Protein AF-A0A933HU06-F1 (afdb_monomer)

Nearest PDB structures (foldseek):
  4dz4-assembly1_D  TM=9.357E-01  e=3.197E-15  Burkholderia thailandensis E264
  7lba-assembly2_G  TM=9.248E-01  e=3.405E-15  Escherichia coli
  1gq6-assembly1_C-2  TM=8.750E-01  e=8.792E-12  Streptomyces clavuligerus
  3nio-assembly1_D  TM=8.720E-01  e=3.216E-12  Pseudomonas aeruginosa PAO1
  1gq6-assembly1_A-2  TM=8.792E-01  e=1.990E-11  Streptomyces clavuligerus

Solvent-accessible surface area (backbone atoms only — not comparable to full-atom values): 12534 Å² total; per-residue (Å²): 139,85,57,87,64,40,82,52,38,47,60,53,50,59,61,57,43,63,69,52,78,76,51,91,50,102,82,56,64,80,86,80,62,94,80,78,90,85,77,78,86,77,58,56,88,94,38,66,67,48,39,42,50,42,43,20,51,53,47,37,58,45,47,73,75,75,47,85,86,86,87,76,51,53,61,66,47,59,59,49,29,48,48,48,30,50,19,64,76,68,73,46,55,27,20,41,43,35,34,19,34,55,81,28,26,32,59,83,88,56,105,60,88,40,50,48,25,36,55,46,55,39,36,75,73,56,34,32,40,34,92,26,16,37,32,35,29,32,52,92,86,68,89,56,59,58,80,74,59,38,47,74,44,34,23,67,60,38,64,75,66,27,33,53,52,45,34,53,53,49,46,68,50,36,56,91,54,54,73,48,80,46,75,46,65,27,20,28,13,26,93,80,28,62,91,43,64,68,55,35,76,78,37,50,54,72,69,41,53,52,44,19,53,50,50,55,68,72,58,132

pLDDT: mean 90.2, std 11.52, range [45.06, 98.5]

Secondary structure (DSSP, 8-state):
-PPP-GGGHHHHHHHHHHHHTT---TT--TTTS-----------TT-HHHHHHHHHHHHHHHHHTTPPP----SSTTTHHHHHHHHHHHHTS-BEEEEE-SS-S-PPP-SSS--TTTTHHHHHHTTSB-GGG-EEES--TT---S-TTSSEEE-HHHHHHH-HHHHHHHHHHHHTTS-EEEEE-GGGS-TTT-TTSSS--SS---HHHHHHHHHHHHT--

Mean predicted aligned error: 4.87 Å

Foldseek 3Di:
DWDDDQQCWVVVCVVVCVVVVPDPDPPDCPPVDDDDDPDDQDADPPDPVRVLVSLLVVLLVCVVVVDHDDDDTDALCNCQSNLVSVLVSVVAAAAEEAQALAPLCADDPDPDRDSSRSLVVCVVVRNHQQQLYEYEAHDVPDDRDPNRSHHYHHLVNCVVVAQLVVLVVNCVSNPPGHYDYDHQVLLAACVAVVPHGDRDHSHHDVVRVVVNVVSVVVPD

Radius of gyration: 17.08 Å; Cα contacts (8 Å, |Δi|>4): 341; chains: 1; bounding box: 45×42×41 Å

Sequence (220 aa):
MARSGQRFMPRAIREASIWYGWARAPFVASGELKMVDYGDVLFHPGNLWDYLEQTEKAVTGILESGVSVFACGGDRSIPLPVVRAYGKRLGGKLSLIHFDAHSDAYAELYPYPTGGTWVNELTDEGWVDGGRSVTLGVRPTREFGKADVFHQLGSEMILDHGPVWAAERTLEIVGDNRVYITFDPDFLDASQAPAVHTPEPLGPDMRFVIKYFNALMARD

Structure (mmCIF, N/CA/C/O backbone):
data_AF-A0A933HU06-F1
#
_entry.id   AF-A0A933HU06-F1
#
loop_
_atom_site.group_PDB
_atom_site.id
_atom_site.type_symbol
_atom_site.label_atom_id
_atom_site.label_alt_id
_atom_site.label_comp_id
_atom_site.label_asym_id
_atom_site.label_entity_id
_atom_site.label_seq_id
_atom_site.pdbx_PDB_ins_code
_atom_site.Cartn_x
_atom_site.Cartn_y
_atom_site.Cartn_z
_atom_site.occupancy
_atom_site.B_iso_or_equiv
_atom_site.auth_seq_id
_atom_site.auth_comp_id
_atom_site.auth_asym_id
_atom_site.auth_atom_id
_atom_site.pdbx_PDB_model_num
ATOM 1 N N . MET A 1 1 ? 16.683 7.217 -11.749 1.00 45.06 1 MET A N 1
ATOM 2 C CA . MET A 1 1 ? 16.086 8.508 -12.158 1.00 45.06 1 MET A CA 1
ATOM 3 C C . MET A 1 1 ? 14.610 8.463 -11.798 1.00 45.06 1 MET A C 1
ATOM 5 O O . MET A 1 1 ? 13.955 7.501 -12.173 1.00 45.06 1 MET A O 1
ATOM 9 N N . ALA A 1 2 ? 14.142 9.430 -11.014 1.00 65.62 2 ALA A N 1
ATOM 10 C CA . ALA A 1 2 ? 12.778 9.535 -10.494 1.00 65.62 2 ALA A CA 1
ATOM 11 C C . ALA A 1 2 ? 11.995 10.592 -11.299 1.00 65.62 2 ALA A C 1
ATOM 13 O O . ALA A 1 2 ? 12.561 11.628 -11.651 1.00 65.62 2 ALA A O 1
ATOM 14 N N . ARG A 1 3 ? 10.723 10.325 -11.619 1.00 84.12 3 ARG A N 1
ATOM 15 C CA . ARG A 1 3 ? 9.802 11.238 -12.326 1.00 84.12 3 ARG A CA 1
ATOM 16 C C . ARG A 1 3 ? 8.850 11.879 -11.318 1.00 84.12 3 ARG A C 1
ATOM 18 O O . ARG A 1 3 ? 8.168 11.169 -10.591 1.00 84.12 3 ARG A O 1
ATOM 25 N N . SER A 1 4 ? 8.782 13.206 -11.276 1.00 87.81 4 SER A N 1
ATOM 26 C CA . SER A 1 4 ? 7.824 13.924 -10.427 1.00 87.81 4 SER A CA 1
ATOM 27 C C . SER A 1 4 ? 6.454 14.056 -11.105 1.00 87.81 4 SER A C 1
ATOM 29 O O . SER A 1 4 ? 6.347 14.008 -12.328 1.00 87.81 4 SER A O 1
ATOM 31 N N . GLY A 1 5 ? 5.398 14.250 -10.310 1.00 91.75 5 GLY A N 1
ATOM 32 C CA . GLY A 1 5 ? 4.046 14.551 -10.811 1.00 91.75 5 GLY A CA 1
ATOM 33 C C . GLY A 1 5 ? 2.910 13.980 -9.962 1.00 91.75 5 GLY A C 1
ATOM 34 O O . GLY A 1 5 ? 1.782 14.459 -10.026 1.00 91.75 5 GLY A O 1
ATOM 35 N N . GLN A 1 6 ? 3.219 13.027 -9.088 1.00 92.12 6 GLN A N 1
ATOM 36 C CA . GLN A 1 6 ? 2.256 12.271 -8.288 1.00 92.12 6 GLN A CA 1
ATOM 37 C C . GLN A 1 6 ? 1.401 13.144 -7.354 1.00 92.12 6 GLN A C 1
ATOM 39 O O . GLN A 1 6 ? 0.272 12.796 -7.024 1.00 92.12 6 GLN A O 1
ATOM 44 N N . ARG A 1 7 ? 1.883 14.340 -6.989 1.00 92.31 7 ARG A N 1
ATOM 45 C CA . ARG A 1 7 ? 1.108 15.337 -6.225 1.00 92.31 7 ARG A CA 1
ATOM 46 C C . ARG A 1 7 ? -0.213 15.748 -6.891 1.00 92.31 7 ARG A C 1
ATOM 48 O O . ARG A 1 7 ? -1.095 16.261 -6.215 1.00 92.31 7 ARG A O 1
ATOM 55 N N . PHE A 1 8 ? -0.347 15.561 -8.205 1.00 94.00 8 PHE A N 1
ATOM 56 C CA . PHE A 1 8 ? -1.571 15.872 -8.948 1.00 94.00 8 PHE A CA 1
ATOM 57 C C . PHE A 1 8 ? -2.559 14.694 -9.005 1.00 94.00 8 PHE A C 1
ATOM 59 O O . PHE A 1 8 ? -3.708 14.884 -9.406 1.00 94.00 8 PHE A O 1
ATOM 66 N N . MET A 1 9 ? -2.147 13.496 -8.573 1.00 93.62 9 MET A N 1
ATOM 67 C CA . MET A 1 9 ? -2.946 12.269 -8.640 1.00 93.62 9 MET A CA 1
ATOM 68 C C . MET A 1 9 ? -4.276 12.346 -7.868 1.00 93.62 9 MET A C 1
ATOM 70 O O . MET A 1 9 ? -5.280 11.963 -8.467 1.00 93.62 9 MET A O 1
ATOM 74 N N . PRO A 1 10 ? -4.367 12.888 -6.629 1.00 94.75 10 PRO A N 1
ATOM 75 C CA . PRO A 1 10 ? -5.656 13.000 -5.933 1.00 94.75 10 PRO A CA 1
ATOM 76 C C . PRO A 1 10 ? -6.720 13.739 -6.752 1.00 94.75 10 PRO A C 1
ATOM 78 O O . PRO A 1 10 ? -7.871 13.312 -6.830 1.00 94.75 10 PRO A O 1
ATOM 81 N N . ARG A 1 11 ? -6.332 14.832 -7.423 1.00 95.12 11 ARG A N 1
ATOM 82 C CA . ARG A 1 11 ? -7.238 15.601 -8.285 1.00 95.12 11 ARG A CA 1
ATOM 83 C C . ARG A 1 11 ? -7.658 14.803 -9.517 1.00 95.12 11 ARG A C 1
ATOM 85 O O . ARG A 1 11 ? -8.843 14.771 -9.826 1.00 95.12 11 ARG A O 1
ATOM 92 N N . ALA A 1 12 ? -6.707 14.152 -10.185 1.00 93.94 12 ALA A N 1
ATOM 93 C CA . ALA A 1 12 ? -6.983 13.353 -11.377 1.00 93.94 12 ALA A CA 1
ATOM 94 C C . ALA A 1 12 ? -7.918 12.167 -11.077 1.00 93.94 12 ALA A C 1
ATOM 96 O O . ALA A 1 12 ? -8.828 11.893 -11.855 1.00 93.94 12 ALA A O 1
ATOM 97 N N . ILE A 1 13 ? -7.747 11.502 -9.926 1.00 92.44 13 ILE A N 1
ATOM 98 C CA . ILE A 1 13 ? -8.644 10.423 -9.486 1.00 92.44 13 ILE A CA 1
ATOM 99 C C . ILE A 1 13 ? -10.057 10.954 -9.256 1.00 92.44 13 ILE A C 1
ATOM 101 O O . ILE A 1 13 ? -11.007 10.341 -9.734 1.00 92.44 13 ILE A O 1
ATOM 105 N N . ARG A 1 14 ? -10.212 12.093 -8.566 1.00 92.50 14 ARG A N 1
ATOM 106 C CA . ARG A 1 14 ? -11.533 12.710 -8.351 1.00 92.50 14 ARG A CA 1
ATOM 107 C C . ARG A 1 14 ? -12.218 13.094 -9.660 1.00 92.50 14 ARG A C 1
ATOM 109 O O . ARG A 1 14 ? -13.419 12.910 -9.792 1.00 92.50 14 ARG A O 1
ATOM 116 N N . GLU A 1 15 ? -11.470 13.613 -10.628 1.00 92.88 15 GLU A N 1
ATOM 117 C CA . GLU A 1 15 ? -12.015 13.952 -11.946 1.00 92.88 15 GLU A CA 1
ATOM 118 C C . GLU A 1 15 ? -12.458 12.697 -12.713 1.00 92.88 15 GLU A C 1
ATOM 120 O O . GLU A 1 15 ? -13.571 12.642 -13.239 1.00 92.88 15 GLU A O 1
ATOM 125 N N . ALA A 1 16 ? -11.625 11.653 -12.725 1.00 89.00 16 ALA A N 1
ATOM 126 C CA . ALA A 1 16 ? -11.936 10.397 -13.398 1.00 89.00 16 ALA A CA 1
ATOM 127 C C . ALA A 1 16 ? -13.085 9.624 -12.723 1.00 89.00 16 ALA A C 1
ATOM 129 O O . ALA A 1 16 ? -13.872 8.969 -13.411 1.00 89.00 16 ALA A O 1
ATOM 130 N N . SER A 1 17 ? -13.217 9.699 -11.394 1.00 86.69 17 SER A N 1
ATOM 131 C CA . SER A 1 17 ? -14.219 8.938 -10.634 1.00 86.69 17 SER A CA 1
ATOM 132 C C . SER A 1 17 ? -15.661 9.357 -10.932 1.00 86.69 17 SER A C 1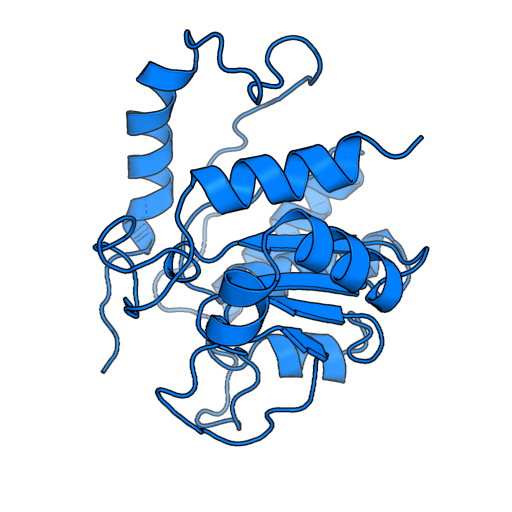
ATOM 134 O O . SER A 1 17 ? -16.567 8.539 -10.767 1.00 86.69 17 SER A O 1
ATOM 136 N N . ILE A 1 18 ? -15.882 10.569 -11.460 1.00 84.38 18 ILE A N 1
ATOM 137 C CA . ILE A 1 18 ? -17.203 11.048 -11.905 1.00 84.38 18 ILE A CA 1
ATOM 138 C C . ILE A 1 18 ? -17.827 10.071 -12.912 1.00 84.38 18 ILE A C 1
ATOM 140 O O . ILE A 1 18 ? -19.017 9.767 -12.823 1.00 84.38 18 ILE A O 1
ATOM 144 N N . TRP A 1 19 ? -17.019 9.523 -13.826 1.00 77.31 19 TRP A N 1
ATOM 145 C CA . TRP A 1 19 ? -17.475 8.544 -14.818 1.00 77.31 19 TRP A CA 1
ATOM 146 C C . TRP A 1 19 ? -17.850 7.195 -14.198 1.00 77.31 19 TRP A C 1
ATOM 148 O O . TRP A 1 19 ? -18.768 6.527 -14.674 1.00 77.31 19 TRP A O 1
ATOM 158 N N . TYR A 1 20 ? -17.168 6.798 -13.124 1.00 74.88 20 TYR A N 1
ATOM 159 C CA . TYR A 1 20 ? -17.372 5.507 -12.468 1.00 74.88 20 TYR A CA 1
ATOM 160 C C . TYR A 1 20 ? -18.477 5.524 -11.409 1.00 74.88 20 TYR A C 1
ATOM 162 O O . TYR A 1 20 ? -19.018 4.467 -11.100 1.00 74.88 20 TYR A O 1
ATOM 170 N N . GLY A 1 21 ? -18.887 6.695 -10.912 1.00 65.62 21 GLY A N 1
ATOM 171 C CA . GLY A 1 21 ? -19.993 6.818 -9.952 1.00 65.62 21 GLY A CA 1
ATOM 172 C C . GLY A 1 21 ? -21.348 6.310 -10.471 1.00 65.62 21 GLY A C 1
ATOM 173 O O . GLY A 1 21 ? -22.247 6.045 -9.679 1.00 65.62 21 GLY A O 1
ATOM 174 N N . TRP A 1 22 ? -21.491 6.149 -11.792 1.00 61.88 22 TRP A N 1
ATOM 175 C CA . TRP A 1 22 ? -22.689 5.618 -12.461 1.00 61.88 22 TRP A CA 1
ATOM 176 C C . TRP A 1 22 ? -22.489 4.199 -13.011 1.00 61.88 22 TRP A C 1
ATOM 178 O O . TRP A 1 22 ? -23.430 3.588 -13.526 1.00 61.88 22 TRP A O 1
ATOM 188 N N . ALA A 1 23 ? -21.268 3.667 -12.936 1.00 64.25 23 ALA A N 1
ATOM 189 C CA . ALA A 1 23 ? -20.940 2.371 -13.499 1.00 64.25 23 ALA A CA 1
ATOM 190 C C . ALA A 1 23 ? -21.454 1.248 -12.590 1.00 64.25 23 ALA A C 1
ATOM 192 O O . ALA A 1 23 ? -21.084 1.145 -11.424 1.00 64.25 23 ALA A O 1
ATOM 193 N N . ARG A 1 24 ? -22.264 0.343 -13.145 1.00 59.66 24 ARG A N 1
ATOM 194 C CA . ARG A 1 24 ? -22.548 -0.962 -12.533 1.00 59.66 24 ARG A CA 1
ATOM 195 C C . ARG A 1 24 ? -21.498 -1.957 -13.002 1.00 59.66 24 ARG A C 1
ATOM 197 O O . ARG A 1 24 ? -21.740 -2.730 -13.925 1.00 59.66 24 ARG A O 1
ATOM 204 N N . ALA A 1 25 ? -20.314 -1.887 -12.411 1.00 63.59 25 ALA A N 1
ATOM 205 C CA . ALA A 1 25 ? -19.296 -2.906 -12.614 1.00 63.59 25 ALA A CA 1
ATOM 206 C C . ALA A 1 25 ? -19.351 -3.925 -11.460 1.00 63.59 25 ALA A C 1
ATOM 208 O O . ALA A 1 25 ? -19.743 -3.554 -10.353 1.00 63.59 25 ALA A O 1
ATOM 209 N N . PRO A 1 26 ? -18.949 -5.191 -11.675 1.00 59.34 26 PRO A N 1
ATOM 210 C CA . PRO A 1 26 ? -19.036 -6.254 -10.663 1.00 59.34 26 PRO A CA 1
ATOM 211 C C . PRO A 1 26 ? -18.152 -6.033 -9.420 1.00 59.34 26 PRO A C 1
ATOM 213 O O . PRO A 1 26 ? -18.138 -6.869 -8.530 1.00 59.34 26 PRO A O 1
ATOM 216 N N . PHE A 1 27 ? -17.412 -4.926 -9.367 1.00 65.38 27 PHE A N 1
ATOM 217 C CA . PHE A 1 27 ? -16.487 -4.535 -8.302 1.00 65.38 27 PHE A CA 1
ATOM 218 C C . PHE A 1 27 ? -16.844 -3.172 -7.676 1.00 65.38 27 PHE A C 1
ATOM 220 O O . PHE A 1 27 ? -16.041 -2.585 -6.956 1.00 65.38 27 PHE A O 1
ATOM 227 N N . VAL A 1 28 ? -18.022 -2.619 -7.981 1.00 63.66 28 VAL A N 1
ATOM 228 C CA . VAL A 1 28 ? -18.468 -1.329 -7.440 1.00 63.66 28 VAL A CA 1
ATOM 229 C C . VAL A 1 28 ? -19.275 -1.574 -6.167 1.00 63.66 28 VAL A C 1
ATOM 231 O O . VAL A 1 28 ? -20.414 -2.020 -6.233 1.00 63.66 28 VAL A O 1
ATOM 234 N N . ALA A 1 29 ? -18.710 -1.216 -5.010 1.00 62.44 29 ALA A N 1
ATOM 235 C CA . ALA A 1 29 ? -19.352 -1.316 -3.691 1.00 62.44 29 ALA A CA 1
ATOM 236 C C . ALA A 1 29 ? -20.482 -0.279 -3.459 1.00 62.44 29 ALA A C 1
ATOM 238 O O . ALA A 1 29 ? -20.837 0.036 -2.317 1.00 62.44 29 ALA A O 1
ATOM 239 N N . SER A 1 30 ? -21.024 0.327 -4.526 1.00 58.62 30 SER A N 1
ATOM 240 C CA . SER A 1 30 ? -22.011 1.402 -4.393 1.00 58.62 30 SER A CA 1
ATOM 241 C C . SER A 1 30 ? -23.291 0.860 -3.762 1.00 58.62 30 SER A C 1
ATOM 243 O O . SER A 1 30 ? -23.951 -0.003 -4.339 1.00 58.62 30 SER A O 1
ATOM 245 N N . GLY A 1 31 ? -23.658 1.405 -2.603 1.00 64.44 31 GLY A N 1
ATOM 246 C CA . GLY A 1 31 ? -24.856 1.017 -1.856 1.00 64.44 31 GLY A CA 1
ATOM 247 C C . GLY A 1 31 ? -24.591 0.112 -0.651 1.00 64.44 31 GLY A C 1
ATOM 248 O O . GLY A 1 31 ? -25.467 0.011 0.203 1.00 64.44 31 GLY A O 1
ATOM 249 N N . GLU A 1 32 ? -23.395 -0.472 -0.532 1.00 75.44 32 GLU A N 1
ATOM 250 C CA . GLU A 1 32 ? -23.012 -1.317 0.613 1.00 75.44 32 GLU A CA 1
ATOM 251 C C . GLU A 1 32 ? -22.217 -0.540 1.673 1.00 75.44 32 GLU A C 1
ATOM 253 O O . GLU A 1 32 ? -22.298 -0.837 2.865 1.00 75.44 32 GLU A O 1
AT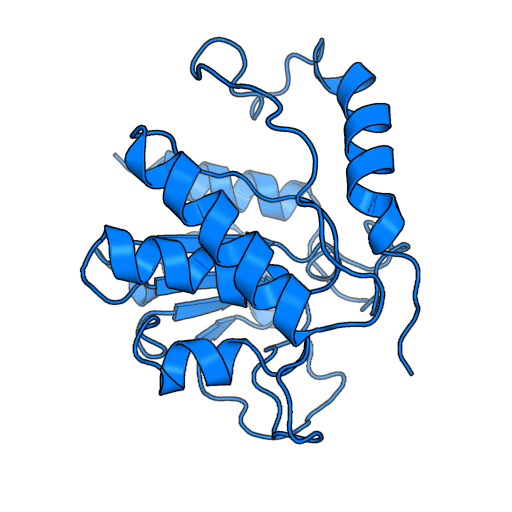OM 258 N N . LEU A 1 33 ? -21.490 0.503 1.256 1.00 82.88 33 LEU A N 1
ATOM 259 C CA . LEU A 1 33 ? -20.637 1.315 2.123 1.00 82.88 33 LEU A CA 1
ATOM 260 C C . LEU A 1 33 ? -21.144 2.757 2.239 1.00 82.88 33 LEU A C 1
ATOM 262 O O . LEU A 1 33 ? -21.552 3.381 1.258 1.00 82.88 33 LEU A O 1
ATOM 266 N N . LYS A 1 34 ? -21.056 3.320 3.449 1.00 87.38 34 LYS A N 1
ATOM 267 C CA . LYS A 1 34 ? -21.193 4.766 3.676 1.00 87.38 34 LYS A CA 1
ATOM 268 C C . LYS A 1 34 ? -19.819 5.404 3.521 1.00 87.38 34 LYS A C 1
ATOM 270 O O . LYS A 1 34 ? -18.937 5.159 4.337 1.00 87.38 34 LYS A O 1
ATOM 275 N N . MET A 1 35 ? -19.650 6.206 2.476 1.00 88.00 35 MET A N 1
ATOM 276 C CA . MET A 1 35 ? -18.374 6.826 2.120 1.00 88.00 35 MET A CA 1
ATOM 277 C C . MET A 1 35 ? -18.493 8.350 2.142 1.00 88.00 35 MET A C 1
ATOM 279 O O . MET A 1 35 ? -19.551 8.903 1.838 1.00 88.00 35 MET A O 1
ATOM 283 N N . VAL A 1 36 ? -17.396 9.024 2.479 1.00 91.25 36 VAL A N 1
ATOM 284 C CA . VAL A 1 36 ? -17.253 10.480 2.397 1.00 91.25 36 VAL A CA 1
ATOM 285 C C . VAL A 1 36 ? -15.888 10.799 1.795 1.00 91.25 36 VAL A C 1
ATOM 287 O O . VAL A 1 36 ? -14.893 10.177 2.164 1.00 91.25 36 VAL A O 1
ATOM 290 N N . ASP A 1 37 ? -15.832 11.752 0.864 1.00 93.50 37 ASP A N 1
ATOM 291 C CA . ASP A 1 37 ? -14.560 12.354 0.456 1.00 93.50 37 ASP A CA 1
ATOM 292 C C . ASP A 1 37 ? -14.142 13.341 1.548 1.00 93.50 37 ASP A C 1
ATOM 294 O O . ASP A 1 37 ? -14.779 14.379 1.736 1.00 93.50 37 ASP A O 1
ATOM 298 N N . TYR A 1 38 ? -13.108 12.980 2.308 1.00 94.56 38 TYR A N 1
ATOM 299 C CA . TYR A 1 38 ? -12.621 13.771 3.440 1.00 94.56 38 TYR A CA 1
ATOM 300 C C . TYR A 1 38 ? -11.624 14.871 3.024 1.00 94.56 38 TYR A C 1
ATOM 302 O O . TYR A 1 38 ? -11.044 15.543 3.875 1.00 94.56 38 TYR A O 1
ATOM 310 N N . GLY A 1 39 ? -11.434 15.087 1.718 1.00 95.75 39 GLY A N 1
ATOM 311 C CA . GLY A 1 39 ? -10.525 16.097 1.187 1.00 95.75 39 GLY A CA 1
ATOM 312 C C . GLY A 1 39 ? -9.059 15.658 1.189 1.00 95.75 39 GLY A C 1
ATOM 313 O O . GLY A 1 39 ? -8.746 14.469 1.188 1.00 95.75 39 GLY A O 1
ATOM 314 N N . ASP A 1 40 ? -8.158 16.638 1.130 1.00 96.56 40 ASP A N 1
ATOM 315 C CA . ASP A 1 40 ? -6.710 16.422 1.088 1.00 96.56 40 ASP A CA 1
ATOM 316 C C . ASP A 1 40 ? -6.069 16.801 2.431 1.00 96.56 40 ASP A C 1
ATOM 318 O O . ASP A 1 40 ? -6.473 17.773 3.074 1.00 96.56 40 ASP A O 1
ATOM 322 N N . VAL A 1 41 ? -5.027 16.069 2.836 1.00 95.62 41 VAL A N 1
ATOM 323 C CA . VAL A 1 41 ? -4.193 16.452 3.984 1.00 95.62 41 VAL A CA 1
ATOM 324 C C . VAL A 1 41 ? -3.336 17.655 3.595 1.00 95.62 41 VAL A C 1
ATOM 326 O O . VAL A 1 41 ? -2.624 17.626 2.591 1.00 95.62 41 VAL A O 1
ATOM 329 N N . LEU A 1 42 ? -3.384 18.710 4.408 1.00 94.56 42 LEU A N 1
ATOM 330 C CA . LEU A 1 42 ? -2.565 19.904 4.222 1.00 94.56 42 LEU A CA 1
ATOM 331 C C . LEU A 1 42 ? -1.262 19.784 5.013 1.00 94.56 42 LEU A C 1
ATOM 333 O O . LEU A 1 42 ? -1.278 19.508 6.208 1.00 94.56 42 LEU A O 1
ATOM 337 N N . PHE A 1 43 ? -0.148 20.035 4.336 1.00 95.06 43 PHE A N 1
ATOM 338 C CA . PHE A 1 43 ? 1.203 20.050 4.892 1.00 95.06 43 PHE A CA 1
ATOM 339 C C . PHE A 1 43 ? 2.066 21.036 4.095 1.00 95.06 43 PHE A C 1
ATOM 341 O O . PHE A 1 43 ? 1.703 21.461 2.993 1.00 95.06 43 PHE A O 1
ATOM 348 N N . HIS A 1 44 ? 3.216 21.414 4.639 1.00 95.44 44 HIS A N 1
ATOM 349 C CA . HIS A 1 44 ? 4.153 22.333 4.018 1.00 95.44 44 HIS A CA 1
ATOM 350 C C . HIS A 1 44 ? 4.863 21.668 2.824 1.00 95.44 44 HIS A C 1
ATOM 352 O O . HIS A 1 44 ? 5.604 20.695 3.003 1.00 95.44 44 HIS A O 1
ATOM 358 N N . PRO A 1 45 ? 4.697 22.182 1.589 1.00 89.94 45 PRO A N 1
ATOM 359 C CA . PRO A 1 45 ? 5.315 21.579 0.415 1.00 89.94 45 PRO A CA 1
ATOM 360 C C . PRO A 1 45 ? 6.842 21.524 0.532 1.00 89.94 45 PRO A C 1
ATOM 362 O O . PRO A 1 45 ? 7.492 22.536 0.775 1.00 89.94 45 PRO A O 1
ATOM 365 N N . GLY A 1 46 ? 7.423 20.344 0.314 1.00 90.00 46 GLY A N 1
ATOM 366 C CA . GLY A 1 46 ? 8.872 20.134 0.406 1.00 90.00 46 GLY A CA 1
ATOM 367 C C . GLY A 1 46 ? 9.391 19.855 1.820 1.00 90.00 46 GLY A C 1
ATOM 368 O O . GLY A 1 46 ? 10.586 19.619 1.972 1.00 90.00 46 GLY A O 1
ATOM 369 N N . ASN A 1 47 ? 8.522 19.828 2.836 1.00 94.56 47 ASN A N 1
ATOM 370 C CA . ASN A 1 47 ? 8.878 19.388 4.180 1.00 94.56 47 ASN A CA 1
ATOM 371 C C . ASN A 1 47 ? 8.325 17.980 4.444 1.00 94.56 47 ASN A C 1
ATOM 373 O O . ASN A 1 47 ? 7.144 17.806 4.737 1.00 94.56 47 ASN A O 1
ATOM 377 N N . LEU A 1 48 ? 9.201 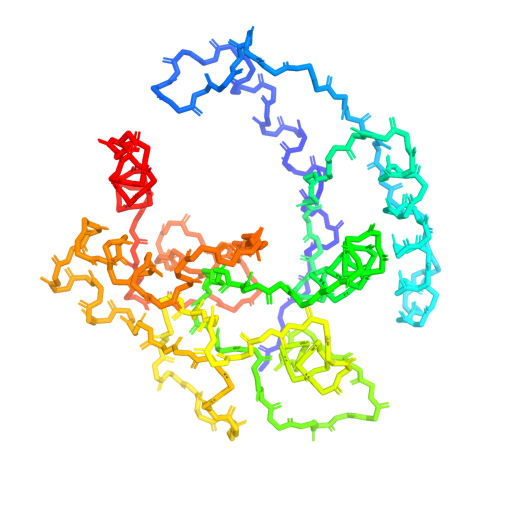16.978 4.342 1.00 93.56 48 LEU A N 1
ATOM 378 C CA . LEU A 1 48 ? 8.860 15.574 4.583 1.00 93.56 48 LEU A CA 1
ATOM 379 C C . LEU A 1 48 ? 8.349 15.333 6.009 1.00 93.56 48 LEU A C 1
ATOM 381 O O . LEU A 1 48 ? 7.390 14.594 6.200 1.00 93.56 48 LEU A O 1
ATOM 385 N N . TRP A 1 49 ? 8.978 15.942 7.012 1.00 96.12 49 TRP A N 1
ATOM 386 C CA . TRP A 1 49 ? 8.640 15.692 8.413 1.00 96.12 49 TRP A CA 1
ATOM 387 C C . TRP A 1 49 ? 7.259 16.234 8.766 1.00 96.12 49 TRP A C 1
ATOM 389 O O . TRP A 1 49 ? 6.474 15.529 9.392 1.00 96.12 49 TRP A O 1
ATOM 399 N N . ASP A 1 50 ? 6.941 17.439 8.287 1.00 97.50 50 ASP A N 1
ATOM 400 C CA . ASP A 1 50 ? 5.598 18.003 8.435 1.00 97.50 50 ASP A CA 1
ATOM 401 C C . ASP A 1 50 ? 4.563 17.157 7.681 1.00 97.50 50 ASP A C 1
ATOM 403 O O . ASP A 1 50 ? 3.508 16.854 8.223 1.00 97.50 50 ASP A O 1
ATOM 407 N N . TYR A 1 51 ? 4.880 16.670 6.476 1.00 95.75 51 TYR A N 1
ATOM 408 C CA . TYR A 1 51 ? 4.013 15.723 5.769 1.00 95.75 51 TYR A CA 1
ATOM 409 C C . TYR A 1 51 ? 3.701 14.465 6.599 1.00 95.75 51 TYR A C 1
ATOM 411 O O . TYR A 1 51 ? 2.529 14.097 6.726 1.00 95.75 51 TYR A O 1
ATOM 419 N N . LEU A 1 52 ? 4.724 13.818 7.169 1.00 96.88 52 LEU A N 1
ATOM 420 C CA . LEU A 1 52 ? 4.548 12.612 7.981 1.00 96.88 52 LEU A CA 1
ATOM 421 C C . LEU A 1 52 ? 3.686 12.906 9.217 1.00 96.88 52 LEU A C 1
ATOM 423 O O . LEU A 1 52 ? 2.741 12.168 9.488 1.00 96.88 52 LEU A O 1
ATOM 427 N N . GLU A 1 53 ? 3.966 14.006 9.920 1.00 97.94 53 GLU A N 1
ATOM 428 C CA . GLU A 1 53 ? 3.228 14.413 11.119 1.00 97.94 53 GLU A CA 1
ATOM 429 C C . GLU A 1 53 ? 1.763 14.756 10.813 1.00 97.94 53 GLU A C 1
ATOM 431 O O . GLU A 1 53 ? 0.856 14.203 11.443 1.00 97.94 53 GLU A O 1
ATOM 436 N N . GLN A 1 54 ? 1.505 15.636 9.837 1.00 98.12 54 GLN A N 1
ATOM 437 C CA . GLN A 1 54 ? 0.139 16.059 9.513 1.00 98.12 54 GLN A CA 1
ATOM 438 C C . GLN A 1 54 ? -0.698 14.894 8.983 1.00 98.12 54 GLN A C 1
ATOM 440 O O . GLN A 1 54 ? -1.874 14.776 9.334 1.00 98.12 54 GLN A O 1
ATOM 445 N N . THR A 1 55 ? -0.104 14.010 8.175 1.00 97.44 55 THR A N 1
ATOM 446 C CA . THR A 1 55 ? -0.809 12.840 7.635 1.00 97.44 55 THR A CA 1
ATOM 447 C C . THR A 1 55 ? -1.170 11.864 8.742 1.00 97.44 55 THR A C 1
ATOM 449 O O . THR A 1 55 ? -2.329 11.464 8.844 1.00 97.44 55 THR A O 1
ATOM 452 N N . GLU A 1 56 ? -0.226 11.522 9.619 1.00 98.12 56 GLU A N 1
ATOM 453 C CA . GLU A 1 56 ? -0.495 10.606 10.726 1.00 98.12 56 GLU A CA 1
ATOM 454 C C . GLU A 1 56 ? -1.554 11.177 11.682 1.00 98.12 56 GLU A C 1
ATOM 456 O O . GLU A 1 56 ? -2.477 10.468 12.090 1.00 98.12 56 GLU A O 1
ATOM 461 N N . LYS A 1 57 ? -1.480 12.479 11.987 1.00 98.12 57 LYS A N 1
ATOM 462 C CA . LYS A 1 57 ? -2.464 13.178 12.823 1.00 98.12 57 LYS A CA 1
ATOM 463 C C . LYS A 1 57 ? -3.858 13.185 12.194 1.00 98.12 57 LYS A C 1
ATOM 465 O O . LYS A 1 57 ? -4.837 12.907 12.887 1.00 98.12 57 LYS A O 1
ATOM 470 N N . ALA A 1 58 ? -3.957 13.484 10.899 1.00 97.69 58 ALA A N 1
ATOM 471 C CA . ALA A 1 58 ? -5.227 13.489 10.178 1.00 97.69 58 ALA A CA 1
ATOM 472 C C . ALA A 1 58 ? -5.864 12.092 10.159 1.00 97.69 58 ALA A C 1
ATOM 474 O O . ALA A 1 58 ? -7.038 11.948 10.502 1.00 97.69 58 ALA A O 1
ATOM 475 N N . VAL A 1 59 ? -5.081 11.058 9.833 1.00 97.88 59 VAL A N 1
ATOM 476 C CA . VAL A 1 59 ? -5.541 9.661 9.834 1.00 97.88 59 VAL A CA 1
ATOM 477 C C . VAL A 1 59 ? -5.970 9.242 11.237 1.00 97.88 59 VAL A C 1
ATOM 479 O O . VAL A 1 59 ? -7.055 8.690 11.391 1.00 97.88 59 VAL A O 1
ATOM 482 N N . THR A 1 60 ? -5.186 9.564 12.270 1.00 98.00 60 THR A N 1
ATOM 483 C CA . THR A 1 60 ? -5.529 9.258 13.668 1.00 98.00 60 THR A CA 1
ATOM 484 C C . THR A 1 60 ? -6.888 9.843 14.051 1.00 98.00 60 THR A C 1
ATOM 486 O O . THR A 1 60 ? -7.742 9.108 14.543 1.00 98.00 60 THR A O 1
ATOM 489 N N . GLY A 1 61 ? -7.138 11.121 13.744 1.00 97.19 61 GLY A N 1
ATOM 490 C CA . GLY A 1 61 ? -8.428 11.757 14.029 1.00 97.19 61 GLY A CA 1
ATOM 491 C C . GLY A 1 61 ? -9.609 11.093 13.306 1.00 97.19 61 GLY A C 1
ATOM 492 O O . GLY A 1 61 ? -10.686 10.945 13.884 1.00 97.19 61 GLY A O 1
ATOM 493 N N . ILE A 1 62 ? -9.414 10.623 12.067 1.00 97.06 62 ILE A N 1
ATOM 494 C CA . ILE A 1 62 ? -10.448 9.862 11.346 1.00 97.06 62 ILE A CA 1
ATOM 495 C C . ILE A 1 62 ? -10.689 8.507 12.028 1.00 97.06 62 ILE A C 1
ATOM 497 O O . ILE A 1 62 ? -11.839 8.140 12.276 1.00 97.06 62 ILE A O 1
ATOM 501 N N . LEU A 1 63 ? -9.630 7.783 12.395 1.00 97.00 63 LEU A N 1
ATOM 502 C CA . LEU A 1 63 ? -9.736 6.474 13.049 1.00 97.00 63 LEU A CA 1
ATOM 503 C C . LEU A 1 63 ? -10.383 6.544 14.444 1.00 97.00 63 LEU A C 1
ATOM 505 O O . LEU A 1 63 ? -11.060 5.600 14.867 1.00 97.00 63 LEU A O 1
ATOM 509 N N . GLU A 1 64 ? -10.202 7.647 15.170 1.00 96.12 64 GLU A N 1
ATOM 510 C CA . GLU A 1 64 ? -10.863 7.905 16.458 1.00 96.12 64 GLU A CA 1
ATOM 511 C C . GLU A 1 64 ? -12.383 8.054 16.315 1.00 96.12 64 GLU A C 1
ATOM 513 O O . GLU A 1 64 ? -13.124 7.660 17.216 1.00 96.12 64 GLU A O 1
ATOM 518 N N . SER A 1 65 ? -12.865 8.518 15.158 1.00 95.19 65 SER A N 1
ATOM 519 C CA . SER A 1 65 ? -14.301 8.578 14.846 1.00 95.19 65 SER A CA 1
ATOM 520 C C . SER A 1 65 ? -14.926 7.212 14.513 1.00 95.19 65 SER A C 1
ATOM 522 O O . SER A 1 65 ? -16.135 7.117 14.306 1.00 95.19 65 SER A O 1
ATOM 524 N N . GLY A 1 66 ? -14.122 6.140 14.473 1.00 93.62 66 GLY A N 1
ATOM 525 C CA . GLY A 1 66 ? -14.576 4.784 14.150 1.00 93.62 66 GLY A CA 1
ATOM 526 C C . GLY A 1 66 ? -14.727 4.510 12.651 1.00 93.62 66 GLY A C 1
ATOM 527 O O . GLY A 1 66 ? -15.325 3.504 12.274 1.00 93.62 66 GLY A O 1
ATOM 528 N N . VAL A 1 67 ? -14.191 5.386 11.798 1.00 94.25 67 VAL A N 1
ATOM 529 C CA . VAL A 1 67 ? -14.236 5.270 10.334 1.00 94.25 67 VAL A CA 1
ATOM 530 C C . VAL A 1 67 ? -12.897 4.748 9.812 1.00 94.25 67 VAL A C 1
ATOM 532 O O . VAL A 1 67 ? -11.843 5.082 10.345 1.00 94.25 67 VAL A O 1
ATOM 535 N N . SER A 1 68 ? -12.931 3.914 8.770 1.00 93.56 68 SER A N 1
ATOM 536 C CA . SER A 1 68 ? -11.722 3.446 8.077 1.00 93.56 68 SER A CA 1
ATOM 537 C C . SER A 1 68 ? -11.270 4.434 7.001 1.00 93.56 68 SER A C 1
ATOM 539 O O . SER A 1 68 ? -12.091 5.117 6.393 1.00 93.56 68 SER A O 1
ATOM 541 N N . VAL A 1 69 ? -9.964 4.488 6.746 1.00 95.62 69 VAL A N 1
ATOM 542 C CA . VAL A 1 69 ? -9.347 5.407 5.788 1.00 95.62 69 VAL A CA 1
ATOM 543 C C . VAL A 1 69 ? -8.976 4.670 4.508 1.00 95.62 69 VAL A C 1
ATOM 545 O O . VAL A 1 69 ? -8.287 3.654 4.537 1.00 95.62 69 VAL A O 1
ATOM 548 N N . PHE A 1 70 ? -9.387 5.237 3.377 1.00 94.38 70 PHE A N 1
ATOM 549 C CA . PHE A 1 70 ? -8.873 4.900 2.055 1.00 94.38 70 PHE A CA 1
ATOM 550 C C . PHE A 1 70 ? -8.063 6.095 1.545 1.00 94.38 70 PHE A C 1
ATOM 552 O O . PHE A 1 70 ? -8.629 7.146 1.243 1.00 94.38 70 PHE A O 1
ATOM 559 N N . ALA A 1 71 ? -6.736 5.960 1.515 1.00 95.31 71 ALA A N 1
ATOM 560 C CA . ALA A 1 71 ? -5.828 7.024 1.095 1.00 95.31 71 ALA A CA 1
ATOM 561 C C . ALA A 1 71 ? -5.491 6.895 -0.398 1.00 95.31 71 ALA A C 1
ATOM 563 O O . ALA A 1 71 ? -5.248 5.798 -0.893 1.00 95.31 71 ALA A O 1
ATOM 564 N N . CYS A 1 72 ? -5.460 8.018 -1.117 1.00 92.81 72 CYS A N 1
ATOM 565 C CA . CYS A 1 72 ? -5.157 8.071 -2.548 1.00 92.81 72 CYS A CA 1
ATOM 566 C C . CYS A 1 72 ? -4.149 9.172 -2.862 1.00 92.81 72 CYS A C 1
ATOM 568 O O . CYS A 1 72 ? -4.324 10.311 -2.431 1.00 92.81 72 CYS A O 1
ATOM 570 N N . GLY A 1 73 ? -3.178 8.868 -3.724 1.00 83.81 73 GLY A N 1
ATOM 571 C CA . GLY A 1 73 ? -2.332 9.865 -4.377 1.00 83.81 73 GLY A CA 1
ATOM 572 C C . GLY A 1 73 ? -0.856 9.729 -4.046 1.00 83.81 73 GLY A C 1
ATOM 573 O O . GLY A 1 73 ? -0.409 8.643 -3.716 1.00 83.81 73 GLY A O 1
ATOM 574 N N . GLY A 1 74 ? -0.132 10.851 -4.133 1.00 88.94 74 GLY A N 1
ATOM 575 C CA . GLY A 1 74 ? 1.259 10.980 -3.692 1.00 88.94 74 GLY A CA 1
ATOM 576 C C . GLY A 1 74 ? 2.225 9.948 -4.273 1.00 88.94 74 GLY A C 1
ATOM 577 O O . GLY A 1 74 ? 1.928 9.243 -5.231 1.00 88.94 74 GLY A O 1
ATOM 578 N N . ASP A 1 75 ? 3.434 9.922 -3.728 1.00 89.06 75 ASP A N 1
ATOM 579 C CA . ASP A 1 75 ? 4.366 8.829 -3.991 1.00 89.06 75 ASP A CA 1
ATOM 580 C C . ASP A 1 75 ? 4.168 7.691 -2.970 1.00 89.06 75 ASP A C 1
ATOM 582 O O . ASP A 1 75 ? 3.287 7.740 -2.107 1.00 89.06 75 ASP A O 1
ATOM 586 N N . ARG A 1 76 ? 5.030 6.675 -3.053 1.00 91.06 76 ARG A N 1
ATOM 587 C CA . ARG A 1 76 ? 5.043 5.482 -2.195 1.00 91.06 76 ARG A CA 1
ATOM 588 C C . ARG A 1 76 ? 5.311 5.756 -0.709 1.00 91.06 76 ARG A C 1
ATOM 590 O O . ARG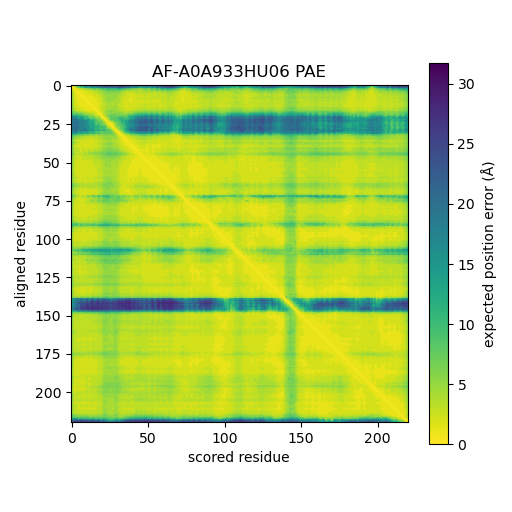 A 1 76 ? 5.350 4.823 0.074 1.00 91.06 76 ARG A O 1
ATOM 597 N N . SER A 1 77 ? 5.475 7.008 -0.274 1.00 90.75 77 SER A N 1
ATOM 598 C CA . SER A 1 77 ? 5.638 7.328 1.153 1.00 90.75 77 SER A CA 1
ATOM 599 C C . SER A 1 77 ? 4.325 7.359 1.950 1.00 90.75 77 SER A C 1
ATOM 601 O O . SER A 1 77 ? 4.376 7.334 3.178 1.00 90.75 77 SER A O 1
ATOM 603 N N . ILE A 1 78 ? 3.154 7.357 1.295 1.00 94.88 78 ILE A N 1
ATOM 604 C CA . ILE A 1 78 ? 1.832 7.395 1.962 1.00 94.88 78 ILE A CA 1
ATOM 605 C C . ILE A 1 78 ? 1.600 6.292 2.994 1.00 94.88 78 ILE A C 1
ATOM 607 O O . ILE A 1 78 ? 1.077 6.609 4.069 1.00 94.88 78 ILE A O 1
ATOM 611 N N . PRO A 1 79 ? 1.944 5.019 2.732 1.00 96.44 79 PRO A N 1
ATOM 612 C CA . PRO A 1 79 ? 1.706 3.960 3.700 1.00 96.44 79 PRO A CA 1
ATOM 613 C C . PRO A 1 79 ? 2.389 4.213 5.047 1.00 96.44 79 PRO A C 1
ATOM 615 O O . PRO A 1 79 ? 1.835 3.824 6.069 1.00 96.44 79 PRO A O 1
ATOM 618 N N . LEU A 1 80 ? 3.531 4.909 5.085 1.00 97.19 80 LEU A N 1
ATOM 619 C CA . LEU A 1 80 ? 4.300 5.122 6.313 1.00 97.19 80 LEU A CA 1
ATOM 620 C C . LEU A 1 80 ? 3.480 5.803 7.434 1.00 97.19 80 LEU A C 1
ATOM 622 O O . LEU A 1 80 ? 3.235 5.165 8.460 1.00 97.19 80 LEU A O 1
ATOM 626 N N . PRO A 1 81 ? 2.989 7.050 7.288 1.00 97.31 81 PRO A N 1
ATOM 627 C CA . PRO A 1 81 ? 2.184 7.689 8.331 1.00 97.31 81 PRO A CA 1
ATOM 628 C C . PRO A 1 81 ? 0.808 7.030 8.523 1.00 97.31 81 PRO A C 1
ATOM 630 O O . PRO A 1 81 ? 0.275 7.032 9.633 1.00 97.31 81 PRO A O 1
ATOM 633 N N . VAL A 1 82 ? 0.221 6.442 7.474 1.00 97.69 82 VAL A N 1
ATOM 634 C CA . VAL A 1 82 ? -1.100 5.795 7.564 1.00 97.69 82 VAL A CA 1
ATOM 635 C C . VAL A 1 82 ? -1.025 4.526 8.416 1.00 97.69 82 VAL A C 1
ATOM 637 O O . VAL A 1 82 ? -1.814 4.355 9.347 1.00 97.69 82 VAL A O 1
ATOM 640 N N . VAL A 1 83 ? -0.056 3.650 8.146 1.00 97.75 83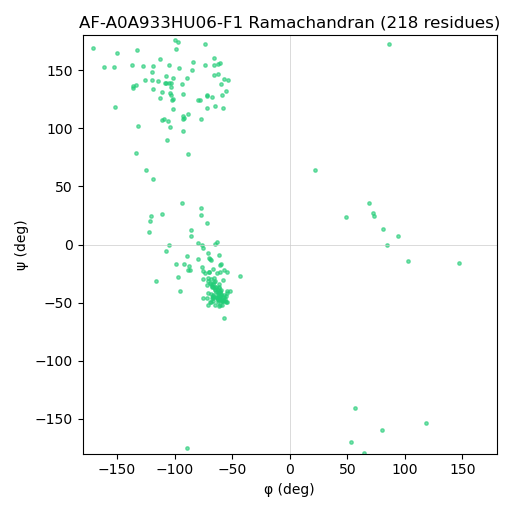 VAL A N 1
ATOM 641 C CA . VAL A 1 83 ? 0.125 2.391 8.878 1.00 97.75 83 VAL A CA 1
ATOM 642 C C . VAL A 1 83 ? 0.554 2.652 10.319 1.00 97.75 83 VAL A C 1
ATOM 644 O O . VAL A 1 83 ? 0.048 1.975 11.212 1.00 97.75 83 VAL A O 1
ATOM 647 N N . ARG A 1 84 ? 1.383 3.673 10.587 1.00 97.56 84 ARG A N 1
ATOM 648 C CA . ARG A 1 84 ? 1.681 4.117 11.963 1.00 97.56 84 ARG A CA 1
ATOM 649 C C . ARG A 1 84 ? 0.407 4.447 12.743 1.00 97.56 84 ARG A C 1
ATOM 651 O O . ARG A 1 84 ? 0.220 3.943 13.851 1.00 97.56 84 ARG A O 1
ATOM 658 N N . ALA A 1 85 ? -0.493 5.244 12.162 1.00 97.88 85 ALA A N 1
ATOM 659 C CA . ALA A 1 85 ? -1.759 5.604 12.802 1.00 97.88 85 ALA A CA 1
ATOM 660 C C . ALA A 1 85 ? -2.639 4.369 13.073 1.00 97.88 85 ALA A C 1
ATOM 662 O O . ALA A 1 85 ? -3.169 4.213 14.177 1.00 97.88 85 ALA A O 1
ATOM 663 N N . TYR A 1 86 ? -2.746 3.451 12.107 1.00 97.69 86 TYR A N 1
ATOM 664 C CA . TYR A 1 86 ? -3.465 2.189 12.297 1.00 97.69 86 TYR A CA 1
ATOM 665 C C . TYR A 1 86 ? -2.833 1.314 13.384 1.00 97.69 86 TYR A C 1
ATOM 667 O O . TYR A 1 86 ? -3.549 0.850 14.270 1.00 97.69 86 TYR A O 1
ATOM 675 N N . GLY A 1 87 ? -1.513 1.121 13.363 1.00 96.00 87 GLY A N 1
ATOM 676 C CA . GLY A 1 87 ? -0.780 0.339 14.360 1.00 96.00 87 GLY A CA 1
ATOM 677 C C . GLY A 1 87 ? -0.997 0.869 15.779 1.00 96.00 87 GLY A C 1
ATOM 678 O O . GLY A 1 87 ? -1.344 0.102 16.681 1.00 96.00 87 GLY A O 1
ATOM 679 N N . LYS A 1 88 ? -0.922 2.196 15.960 1.00 95.88 88 LYS A N 1
ATOM 680 C CA . LYS A 1 88 ? -1.235 2.875 17.230 1.00 95.88 88 LYS A CA 1
ATOM 681 C C . LYS A 1 88 ? -2.685 2.656 17.661 1.00 95.88 88 LYS A C 1
ATOM 683 O O . LYS A 1 88 ? -2.934 2.287 18.806 1.00 95.88 88 LYS A O 1
ATOM 688 N N . ARG A 1 89 ? -3.646 2.837 16.749 1.00 95.50 89 ARG A N 1
ATOM 689 C CA . ARG A 1 89 ? -5.085 2.680 17.028 1.00 95.50 89 ARG A CA 1
ATOM 690 C C . ARG A 1 89 ? -5.468 1.252 17.411 1.00 95.50 89 ARG A C 1
ATOM 692 O O . ARG A 1 89 ? -6.399 1.048 18.197 1.00 95.50 89 ARG A O 1
ATOM 699 N N . LEU A 1 90 ? -4.815 0.282 16.784 1.00 92.88 90 LEU A N 1
ATOM 700 C CA . LEU A 1 90 ? -5.116 -1.141 16.882 1.00 92.88 90 LEU A CA 1
ATOM 701 C C . LEU A 1 90 ? -4.319 -1.842 17.987 1.00 92.88 90 LEU A C 1
ATOM 703 O O . LEU A 1 90 ? -4.729 -2.929 18.402 1.00 92.88 90 LEU A O 1
ATOM 707 N N . GLY A 1 91 ? -3.239 -1.218 18.469 1.00 91.69 91 GLY A N 1
ATOM 708 C CA . GLY A 1 91 ? -2.399 -1.716 19.556 1.00 91.69 91 GLY A CA 1
ATOM 709 C C . GLY A 1 91 ? -1.536 -2.916 19.166 1.00 91.69 91 GLY A C 1
ATOM 710 O O . GLY A 1 91 ? -1.232 -3.741 20.024 1.00 91.69 91 GLY A O 1
ATOM 711 N N . GLY A 1 92 ? -1.181 -3.061 17.887 1.00 90.75 92 GLY A N 1
ATOM 712 C CA . GLY A 1 92 ? -0.438 -4.226 17.415 1.00 90.75 92 GLY A CA 1
ATOM 713 C C . GLY A 1 92 ? 0.064 -4.109 15.981 1.00 90.75 92 GLY A C 1
ATOM 714 O O . GLY A 1 92 ? -0.323 -3.202 15.244 1.00 90.75 92 GLY A O 1
ATOM 715 N N . LYS A 1 93 ? 0.928 -5.061 15.614 1.00 95.00 93 LYS A N 1
ATOM 716 C CA . LYS A 1 93 ? 1.499 -5.184 14.272 1.00 95.00 93 LYS A CA 1
ATOM 717 C C . LYS A 1 93 ? 0.430 -5.514 13.237 1.00 95.00 93 LYS A C 1
ATOM 719 O O . LYS A 1 93 ? -0.504 -6.266 13.520 1.00 95.00 93 LYS A O 1
ATOM 724 N N . LEU A 1 94 ? 0.615 -4.982 12.037 1.00 97.75 94 LEU A N 1
ATOM 725 C CA . LEU A 1 94 ? -0.150 -5.331 10.848 1.00 97.75 94 LEU A CA 1
ATOM 726 C C . LEU A 1 94 ? 0.687 -6.202 9.914 1.00 97.75 94 LEU A C 1
ATOM 728 O O . LEU A 1 94 ? 1.913 -6.125 9.893 1.00 97.75 94 LEU A O 1
ATOM 732 N N . SER A 1 95 ? 0.003 -6.990 9.102 1.00 98.06 95 SER A N 1
ATOM 733 C CA . SER A 1 95 ? 0.548 -7.555 7.875 1.00 98.06 95 SER A CA 1
ATOM 734 C C . SER A 1 95 ? 0.291 -6.600 6.716 1.00 98.06 95 SER A C 1
ATOM 736 O O . SER A 1 95 ? -0.776 -5.986 6.646 1.00 98.06 95 SER A O 1
ATOM 738 N N . LEU A 1 96 ? 1.237 -6.492 5.788 1.00 97.75 96 LEU A N 1
ATOM 739 C CA . LEU A 1 96 ? 1.040 -5.763 4.539 1.00 97.75 96 LEU A CA 1
ATOM 740 C C . LEU A 1 96 ? 0.805 -6.720 3.373 1.00 97.75 96 LEU A C 1
ATOM 742 O O . LEU A 1 96 ? 1.532 -7.699 3.204 1.00 97.75 96 LEU A O 1
ATOM 746 N N . ILE A 1 97 ? -0.187 -6.389 2.549 1.00 98.31 97 ILE A N 1
ATOM 747 C CA . ILE A 1 97 ? -0.289 -6.877 1.173 1.00 98.31 97 ILE A CA 1
ATOM 748 C C . ILE A 1 97 ? 0.079 -5.699 0.276 1.00 98.31 97 ILE A C 1
ATOM 750 O O . ILE A 1 97 ? -0.675 -4.730 0.163 1.00 98.31 97 ILE A O 1
ATOM 754 N N . HIS A 1 98 ? 1.268 -5.772 -0.307 1.00 97.69 98 HIS A N 1
ATOM 755 C CA . HIS A 1 98 ? 1.895 -4.705 -1.070 1.00 97.69 98 HIS A CA 1
ATOM 756 C C . HIS A 1 98 ? 1.916 -5.077 -2.555 1.00 97.69 98 HIS A C 1
ATOM 758 O O . HIS A 1 98 ? 2.644 -5.977 -2.958 1.00 97.69 98 HIS A O 1
ATOM 764 N N . PHE A 1 99 ? 1.095 -4.427 -3.376 1.00 98.12 99 PHE A N 1
ATOM 765 C CA . PHE A 1 99 ? 1.153 -4.585 -4.832 1.00 98.12 99 PHE A CA 1
ATOM 766 C C . PHE A 1 99 ? 2.061 -3.505 -5.405 1.00 98.12 99 PHE A C 1
ATOM 768 O O . PHE A 1 99 ? 1.677 -2.339 -5.371 1.00 98.12 99 PHE A O 1
ATOM 775 N N . ASP A 1 100 ? 3.231 -3.883 -5.915 1.00 96.06 100 ASP A N 1
ATOM 776 C CA . ASP A 1 100 ? 4.222 -2.946 -6.462 1.00 96.06 100 ASP A CA 1
ATOM 777 C C . ASP A 1 100 ? 5.214 -3.699 -7.362 1.00 96.06 100 ASP A C 1
ATOM 779 O O . ASP A 1 100 ? 5.456 -4.900 -7.192 1.00 96.06 100 ASP A O 1
ATOM 783 N N . ALA A 1 101 ? 5.801 -3.009 -8.339 1.00 94.69 101 ALA A N 1
ATOM 784 C CA . ALA A 1 101 ? 6.927 -3.550 -9.100 1.00 94.69 101 ALA A CA 1
ATOM 785 C C . ALA A 1 101 ? 8.219 -3.686 -8.269 1.00 94.69 101 ALA A C 1
ATOM 787 O O . ALA A 1 101 ? 9.171 -4.338 -8.709 1.00 94.69 101 ALA A O 1
ATOM 788 N N . HIS A 1 102 ? 8.265 -3.074 -7.089 1.00 92.50 102 HIS A N 1
ATOM 789 C CA . HIS A 1 102 ? 9.431 -2.872 -6.245 1.00 92.50 102 HIS A CA 1
ATOM 790 C C . HIS A 1 102 ? 9.176 -3.374 -4.821 1.00 92.50 102 HIS A C 1
ATOM 792 O O . HIS A 1 102 ? 8.053 -3.391 -4.331 1.00 92.50 102 HIS A O 1
ATOM 798 N N . SER A 1 103 ? 10.238 -3.759 -4.110 1.00 91.31 103 SER A N 1
ATOM 799 C CA . SER A 1 103 ? 10.109 -4.168 -2.706 1.00 91.31 103 SER A CA 1
ATOM 800 C C . SER A 1 103 ? 9.874 -2.998 -1.749 1.00 91.31 103 SER A C 1
ATOM 802 O O . SER A 1 103 ? 9.370 -3.225 -0.653 1.00 91.31 103 SER A O 1
ATOM 804 N N . ASP A 1 104 ? 10.299 -1.788 -2.133 1.00 91.38 104 ASP A N 1
ATOM 805 C CA . ASP A 1 104 ? 10.410 -0.588 -1.286 1.00 91.38 104 ASP A CA 1
ATOM 806 C C . ASP A 1 104 ? 11.130 -0.797 0.048 1.00 91.38 104 ASP A C 1
ATOM 808 O O . ASP A 1 104 ? 10.955 -0.041 1.003 1.00 91.38 104 ASP A O 1
ATOM 812 N N . ALA A 1 105 ? 11.974 -1.821 0.097 1.00 90.38 105 ALA A N 1
ATOM 813 C CA . ALA A 1 105 ? 12.790 -2.180 1.244 1.00 90.38 105 ALA A CA 1
ATOM 814 C C . ALA A 1 105 ? 14.278 -1.917 0.970 1.00 90.38 105 ALA A C 1
ATOM 816 O O . ALA A 1 105 ? 15.153 -2.565 1.548 1.00 90.38 105 ALA A O 1
ATOM 817 N N . TYR A 1 106 ? 14.589 -0.974 0.078 1.00 87.31 106 TYR A N 1
ATOM 818 C CA . TYR A 1 106 ? 15.967 -0.700 -0.311 1.00 87.31 106 TYR A CA 1
ATOM 819 C C . TYR A 1 106 ? 16.805 -0.223 0.874 1.00 87.31 106 TYR A C 1
ATOM 821 O O . TYR A 1 106 ? 16.296 0.341 1.843 1.00 87.31 106 TYR A O 1
ATOM 829 N N . ALA A 1 107 ? 18.120 -0.423 0.781 1.00 83.88 107 ALA A N 1
ATOM 830 C CA . ALA A 1 107 ? 19.038 0.141 1.761 1.00 83.88 107 ALA A CA 1
ATOM 831 C C . ALA A 1 107 ? 18.887 1.671 1.838 1.00 83.88 107 ALA A C 1
ATOM 833 O O . ALA A 1 107 ? 18.700 2.338 0.818 1.00 83.88 107 ALA A O 1
ATOM 834 N N . GLU A 1 108 ? 19.004 2.226 3.044 1.00 80.44 108 GLU A N 1
ATOM 835 C CA . GLU A 1 108 ? 18.935 3.670 3.256 1.00 80.44 108 GLU A CA 1
ATOM 836 C C . GLU A 1 108 ? 20.017 4.391 2.440 1.00 80.44 108 GLU A C 1
ATOM 838 O O . GLU A 1 108 ? 21.217 4.194 2.635 1.00 80.44 108 GLU A O 1
ATOM 843 N N . LEU A 1 109 ? 19.580 5.246 1.514 1.00 79.00 109 LEU A N 1
ATOM 844 C CA . LEU A 1 109 ? 20.461 6.119 0.729 1.00 79.00 109 LEU A CA 1
ATOM 845 C C . LEU A 1 109 ? 20.523 7.545 1.292 1.00 79.00 109 LEU A C 1
ATOM 847 O O . LEU A 1 109 ? 21.418 8.314 0.940 1.00 79.00 109 LEU A O 1
ATOM 851 N N . TYR A 1 110 ? 19.567 7.905 2.148 1.00 84.88 110 TYR A N 1
ATOM 852 C CA . TYR A 1 110 ? 19.380 9.243 2.697 1.00 84.88 110 TYR A CA 1
ATOM 853 C C . TYR A 1 110 ? 19.069 9.156 4.195 1.00 84.88 110 TYR A C 1
ATOM 855 O O . TYR A 1 110 ? 18.512 8.154 4.631 1.00 84.88 110 TYR A O 1
ATOM 863 N N . PRO A 1 111 ? 19.361 10.205 4.989 1.00 87.25 111 PRO A N 1
ATOM 864 C CA . PRO A 1 111 ? 19.092 10.223 6.431 1.00 87.25 111 PRO A CA 1
ATOM 865 C C . PRO A 1 111 ? 17.605 10.474 6.754 1.00 87.25 111 PRO A C 1
ATOM 867 O O . PRO A 1 111 ? 17.274 11.069 7.779 1.00 87.25 111 PRO A O 1
ATOM 870 N N . TYR A 1 112 ? 16.711 10.125 5.834 1.00 88.94 112 TYR A N 1
ATOM 871 C CA . TYR A 1 112 ? 15.278 10.326 5.947 1.00 88.94 112 TYR A CA 1
ATOM 872 C C . TYR A 1 112 ? 14.525 9.270 5.131 1.00 88.94 112 TYR A C 1
ATOM 874 O O . TYR A 1 112 ? 15.054 8.808 4.113 1.00 88.94 112 TYR A O 1
ATOM 882 N N . PRO A 1 113 ? 13.281 8.938 5.525 1.00 91.38 113 PRO A N 1
ATOM 883 C CA . PRO A 1 113 ? 12.472 7.977 4.796 1.00 91.38 113 PRO A CA 1
ATOM 884 C C . PRO A 1 113 ? 12.169 8.429 3.372 1.00 91.38 113 PRO A C 1
ATOM 886 O O . PRO A 1 113 ? 11.969 9.614 3.094 1.00 91.38 113 PRO A O 1
ATOM 889 N N . THR A 1 114 ? 12.076 7.467 2.466 1.00 90.38 114 THR A N 1
ATOM 890 C CA . THR A 1 114 ? 11.699 7.692 1.073 1.00 90.38 114 THR A CA 1
ATOM 891 C C . THR A 1 114 ? 10.639 6.689 0.640 1.00 90.38 114 THR A C 1
ATOM 893 O O . THR A 1 114 ? 10.435 5.658 1.280 1.00 90.38 114 THR A O 1
ATOM 896 N N . GLY A 1 115 ? 10.016 6.941 -0.512 1.00 89.62 115 GLY A N 1
ATOM 897 C CA . GLY A 1 115 ? 9.129 5.962 -1.137 1.00 89.62 115 GLY A CA 1
ATOM 898 C C . GLY A 1 115 ? 9.809 4.640 -1.518 1.00 89.62 115 GLY A C 1
ATOM 899 O O . GLY A 1 115 ? 9.108 3.722 -1.890 1.00 89.62 115 GLY A O 1
ATOM 900 N N . GLY A 1 116 ? 11.140 4.525 -1.442 1.00 90.12 116 GLY A N 1
ATOM 901 C CA . GLY A 1 116 ? 11.850 3.263 -1.674 1.00 90.12 116 GLY A CA 1
ATOM 902 C C . GLY A 1 116 ? 12.366 2.583 -0.406 1.00 90.12 116 GLY A C 1
ATOM 903 O O . GLY A 1 116 ? 13.022 1.551 -0.519 1.00 90.12 116 GLY A O 1
ATOM 904 N N . THR A 1 117 ? 12.154 3.175 0.771 1.00 91.19 117 THR A N 1
ATOM 905 C CA . THR A 1 117 ? 12.649 2.611 2.034 1.00 91.19 117 THR A CA 1
ATOM 906 C C . THR A 1 117 ? 11.529 2.207 2.975 1.00 91.19 117 THR A C 1
ATOM 908 O O . THR A 1 117 ? 11.729 1.211 3.659 1.00 91.19 117 THR A O 1
ATOM 911 N N . TRP A 1 118 ? 10.373 2.897 2.945 1.00 93.06 118 TRP A N 1
ATOM 912 C CA . TRP A 1 118 ? 9.302 2.907 3.965 1.00 93.06 118 TRP A CA 1
ATOM 913 C C . TRP A 1 118 ? 8.888 1.557 4.578 1.00 93.06 118 TRP A C 1
ATOM 915 O O . TRP A 1 118 ? 8.389 1.522 5.709 1.00 93.06 118 TRP A O 1
ATOM 925 N N . VAL A 1 119 ? 9.065 0.452 3.850 1.00 94.06 119 VAL A N 1
ATOM 926 C CA . VAL A 1 119 ? 8.853 -0.912 4.350 1.00 94.06 119 VAL A CA 1
ATOM 927 C C . VAL A 1 119 ? 9.802 -1.241 5.509 1.00 94.06 119 VAL A C 1
ATOM 929 O O . VAL A 1 119 ? 9.377 -1.847 6.499 1.00 94.06 119 VAL A O 1
ATOM 932 N N . ASN A 1 120 ? 11.066 -0.822 5.414 1.00 92.44 120 ASN A N 1
ATOM 933 C CA . ASN A 1 120 ? 12.057 -0.961 6.478 1.00 92.44 120 ASN A CA 1
ATOM 934 C C . ASN A 1 120 ? 11.620 -0.184 7.720 1.00 92.44 120 ASN A C 1
ATOM 936 O O . ASN A 1 120 ? 11.561 -0.758 8.799 1.00 92.44 120 ASN A O 1
ATOM 940 N N . GLU A 1 121 ? 11.227 1.078 7.564 1.00 94.19 121 GLU A N 1
ATOM 941 C CA . GLU A 1 121 ? 10.839 1.977 8.651 1.00 94.19 121 GLU A CA 1
ATOM 942 C C . GLU A 1 121 ? 9.664 1.395 9.437 1.00 94.19 121 GLU A C 1
ATOM 944 O O . GLU A 1 121 ? 9.724 1.293 10.658 1.00 94.19 121 GLU A O 1
ATOM 949 N N . LEU A 1 122 ? 8.610 0.935 8.755 1.00 95.81 122 LEU A N 1
ATOM 950 C CA . LEU A 1 122 ? 7.459 0.327 9.430 1.00 95.81 122 LEU A CA 1
ATOM 951 C C . LEU A 1 122 ? 7.790 -0.990 10.141 1.00 95.81 122 LEU A C 1
ATOM 953 O O . LEU A 1 122 ? 7.175 -1.311 11.166 1.00 95.81 122 LEU A O 1
ATOM 957 N N . THR A 1 123 ? 8.728 -1.764 9.596 1.00 94.69 123 THR A N 1
ATOM 958 C CA . THR A 1 123 ? 9.155 -3.036 10.190 1.00 94.69 123 THR A CA 1
ATOM 959 C C . THR A 1 123 ? 10.044 -2.794 11.409 1.00 94.69 123 THR A C 1
ATOM 961 O O . THR A 1 123 ? 9.803 -3.383 12.466 1.00 94.69 123 THR A O 1
ATOM 964 N N . ASP A 1 124 ? 11.011 -1.883 11.295 1.00 94.00 124 ASP A N 1
ATOM 965 C CA . ASP A 1 124 ? 11.955 -1.510 12.352 1.00 94.00 124 ASP A CA 1
ATOM 966 C C . ASP A 1 124 ? 11.248 -0.787 13.511 1.00 94.00 124 ASP A C 1
ATOM 968 O O . ASP A 1 124 ? 11.550 -1.035 14.679 1.00 94.00 124 ASP A O 1
ATOM 972 N N . GLU A 1 125 ? 10.233 0.033 13.221 1.00 95.38 125 GLU A N 1
ATOM 973 C CA . GLU A 1 125 ? 9.355 0.639 14.233 1.00 95.38 125 GLU A CA 1
ATOM 974 C C . GLU A 1 125 ? 8.419 -0.371 14.914 1.00 95.38 125 GLU A C 1
ATOM 976 O O . GLU A 1 125 ? 7.786 -0.059 15.924 1.00 95.38 125 GLU A O 1
ATOM 981 N N . GLY A 1 126 ? 8.317 -1.590 14.380 1.00 95.81 126 GLY A N 1
ATOM 982 C CA . GLY A 1 126 ? 7.481 -2.641 14.938 1.00 95.81 126 GLY A CA 1
ATOM 983 C C . GLY A 1 126 ? 5.985 -2.432 14.714 1.00 95.81 126 GLY A C 1
ATOM 984 O O . GLY A 1 126 ? 5.196 -2.994 15.473 1.00 95.81 126 GLY A O 1
ATOM 985 N N . 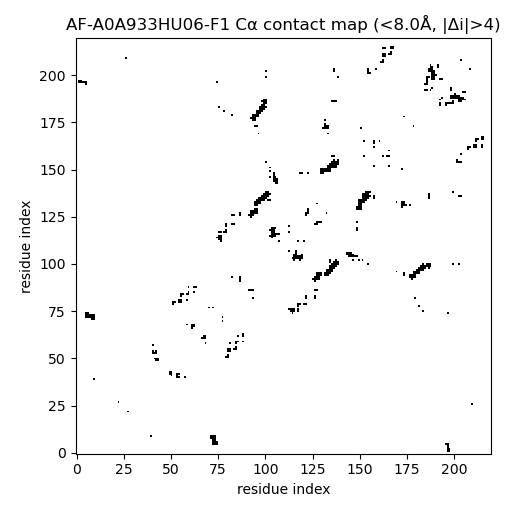TRP A 1 127 ? 5.590 -1.676 13.684 1.00 97.12 127 TRP A N 1
ATOM 986 C CA . TRP A 1 127 ? 4.191 -1.549 13.255 1.00 97.12 127 TRP A CA 1
ATOM 987 C C . TRP A 1 127 ? 3.785 -2.613 12.241 1.00 97.12 127 TRP A C 1
ATOM 989 O O . TRP A 1 127 ? 2.599 -2.917 12.123 1.00 97.12 127 TRP A O 1
ATOM 999 N N . VAL A 1 128 ? 4.755 -3.203 11.542 1.00 97.25 128 VAL A N 1
ATOM 1000 C CA . VAL A 1 128 ? 4.527 -4.264 10.560 1.00 97.25 128 VAL A CA 1
ATOM 1001 C C . VAL A 1 128 ? 5.258 -5.544 10.953 1.00 97.25 128 VAL A C 1
ATOM 1003 O O . VAL A 1 128 ? 6.372 -5.523 11.479 1.00 97.25 128 VAL A O 1
ATOM 1006 N N . ASP A 1 129 ? 4.609 -6.682 10.720 1.00 96.81 129 ASP A N 1
ATOM 1007 C CA . ASP A 1 129 ? 5.232 -8.001 10.783 1.00 96.81 129 ASP A CA 1
ATOM 1008 C C . ASP A 1 129 ? 5.724 -8.413 9.390 1.00 96.81 129 ASP A C 1
ATOM 1010 O O . ASP A 1 129 ? 4.954 -8.908 8.562 1.00 96.81 129 ASP A O 1
ATOM 1014 N N . GLY A 1 130 ? 7.017 -8.208 9.124 1.00 95.12 130 GLY A N 1
ATOM 1015 C CA . GLY A 1 130 ? 7.613 -8.542 7.830 1.00 95.12 130 GLY A CA 1
ATOM 1016 C C . GLY A 1 130 ? 7.531 -10.033 7.481 1.00 95.12 130 GLY A C 1
ATOM 1017 O O . GLY A 1 130 ? 7.246 -10.392 6.339 1.00 95.12 130 GLY A O 1
ATOM 1018 N N . GLY A 1 131 ? 7.624 -10.916 8.484 1.00 95.88 131 GLY A N 1
ATOM 1019 C CA . GLY A 1 131 ? 7.511 -12.367 8.293 1.00 95.88 131 GLY A CA 1
ATOM 1020 C C . GLY A 1 131 ? 6.103 -12.837 7.916 1.00 95.88 131 GLY A C 1
ATOM 1021 O O . GLY A 1 131 ? 5.929 -13.984 7.498 1.00 95.88 131 GLY A O 1
ATOM 1022 N N . ARG A 1 132 ? 5.106 -11.956 8.047 1.00 97.50 132 ARG A N 1
ATOM 1023 C CA . ARG A 1 132 ? 3.696 -12.175 7.698 1.00 97.50 132 ARG A CA 1
ATOM 1024 C C . ARG A 1 132 ? 3.187 -11.166 6.672 1.00 97.50 132 ARG A C 1
ATOM 1026 O O . ARG A 1 132 ? 1.982 -10.957 6.575 1.00 97.50 132 ARG A O 1
ATOM 1033 N N . SER A 1 133 ? 4.083 -10.526 5.930 1.00 98.12 133 SER A N 1
ATOM 1034 C CA . SER A 1 133 ? 3.751 -9.541 4.898 1.00 98.12 133 SER A CA 1
ATOM 1035 C C . SER A 1 133 ? 4.251 -10.008 3.537 1.00 98.12 133 SER A C 1
ATOM 1037 O O . SER A 1 133 ? 5.204 -10.783 3.453 1.00 98.12 133 SER A O 1
ATOM 1039 N N . VAL A 1 134 ? 3.602 -9.559 2.466 1.00 97.56 134 VAL A N 1
ATOM 1040 C CA . VAL A 1 134 ? 3.920 -9.979 1.101 1.00 97.56 134 VAL A CA 1
ATOM 1041 C C . VAL A 1 134 ? 3.937 -8.800 0.138 1.00 97.56 134 VAL A C 1
ATOM 1043 O O . VAL A 1 134 ? 3.008 -7.993 0.126 1.00 97.56 134 VAL A O 1
ATOM 1046 N N . THR A 1 135 ? 4.965 -8.749 -0.707 1.00 96.38 135 THR A N 1
ATOM 1047 C CA . THR A 1 135 ? 5.005 -7.904 -1.901 1.00 96.38 135 THR A CA 1
ATOM 1048 C C . THR A 1 135 ? 4.721 -8.752 -3.136 1.00 96.38 135 THR A C 1
ATOM 1050 O O . THR A 1 135 ? 5.407 -9.744 -3.391 1.00 96.38 135 THR A O 1
ATOM 1053 N N . LEU A 1 136 ? 3.711 -8.372 -3.914 1.00 97.44 136 LEU A N 1
ATOM 1054 C CA . LEU A 1 136 ? 3.344 -9.008 -5.173 1.00 97.44 136 LEU A CA 1
ATOM 1055 C C . LEU A 1 136 ? 3.775 -8.138 -6.345 1.00 97.44 136 LEU A C 1
ATOM 1057 O O . LEU A 1 136 ? 3.523 -6.940 -6.342 1.00 97.44 136 LEU A O 1
ATOM 1061 N N . GLY A 1 137 ? 4.305 -8.776 -7.386 1.00 95.62 137 GLY A N 1
ATOM 1062 C CA . GLY A 1 137 ? 4.624 -8.127 -8.652 1.00 95.62 137 GLY A CA 1
ATOM 1063 C C . GLY A 1 137 ? 6.057 -7.633 -8.769 1.00 95.62 137 GLY A C 1
ATOM 1064 O O . GLY A 1 137 ? 6.366 -7.020 -9.779 1.00 95.62 137 GLY A O 1
ATOM 1065 N N . VAL A 1 138 ? 6.951 -7.940 -7.826 1.00 93.31 138 VAL A N 1
ATOM 1066 C CA . VAL A 1 138 ? 8.343 -7.466 -7.890 1.00 93.31 138 VAL A CA 1
ATOM 1067 C C . VAL A 1 138 ? 9.007 -7.882 -9.210 1.00 93.31 138 VAL A C 1
ATOM 1069 O O . VAL A 1 138 ? 8.911 -9.047 -9.618 1.00 93.31 138 VAL A O 1
ATOM 1072 N N . ARG A 1 139 ? 9.680 -6.938 -9.882 1.00 90.00 139 ARG A N 1
ATOM 1073 C CA . ARG A 1 139 ? 10.513 -7.201 -11.064 1.00 90.00 139 ARG A CA 1
ATOM 1074 C C . ARG A 1 139 ? 11.994 -7.081 -10.702 1.00 90.00 139 ARG A C 1
ATOM 1076 O O . ARG A 1 139 ? 12.380 -6.132 -10.023 1.00 90.00 139 ARG A O 1
ATOM 1083 N N . PRO A 1 140 ? 12.860 -7.978 -11.204 1.00 68.50 140 PRO A N 1
ATOM 1084 C CA . PRO A 1 140 ? 14.294 -7.965 -10.909 1.00 68.50 140 PRO A CA 1
ATOM 1085 C C . PRO A 1 140 ? 15.051 -6.878 -11.697 1.00 68.50 140 PRO A C 1
ATOM 1087 O O . PRO A 1 140 ? 16.205 -7.063 -12.074 1.00 68.50 140 PRO A O 1
ATOM 1090 N N . THR A 1 141 ? 14.423 -5.741 -12.011 1.00 57.44 141 THR A N 1
ATOM 1091 C CA . THR A 1 141 ? 15.036 -4.716 -12.870 1.00 57.44 141 THR A CA 1
ATOM 1092 C C . THR A 1 141 ? 16.088 -3.897 -12.130 1.00 57.44 141 THR A C 1
ATOM 1094 O O . THR A 1 141 ? 16.946 -3.296 -12.784 1.00 57.44 141 THR A O 1
ATOM 1097 N N . ARG A 1 142 ? 16.066 -3.884 -10.784 1.00 56.19 142 ARG A N 1
ATOM 1098 C CA . ARG A 1 142 ? 17.059 -3.210 -9.932 1.00 56.19 142 ARG A CA 1
ATOM 1099 C C . ARG A 1 142 ? 17.216 -3.891 -8.567 1.00 56.19 142 ARG A C 1
ATOM 1101 O O . ARG A 1 142 ? 16.289 -3.894 -7.767 1.00 56.19 142 ARG A O 1
ATOM 1108 N N . GLU A 1 143 ? 18.413 -4.386 -8.262 1.00 52.78 143 GLU A N 1
ATOM 1109 C CA . GLU A 1 143 ? 18.774 -4.828 -6.909 1.00 52.78 143 GLU A CA 1
ATOM 1110 C C . GLU A 1 143 ? 19.440 -3.676 -6.141 1.00 52.78 143 GLU A C 1
ATOM 1112 O O . GLU A 1 143 ? 20.586 -3.317 -6.413 1.00 52.78 143 GLU A O 1
ATOM 1117 N N . PHE A 1 144 ? 18.743 -3.096 -5.160 1.00 52.97 144 PHE A N 1
ATOM 1118 C CA . PHE A 1 144 ? 19.331 -2.136 -4.213 1.00 52.97 144 PHE A CA 1
ATOM 1119 C C . PHE A 1 144 ? 19.250 -2.649 -2.765 1.00 52.97 144 PHE A C 1
ATOM 1121 O O . PHE A 1 144 ? 18.719 -1.979 -1.883 1.00 52.97 144 PHE A O 1
ATOM 1128 N N . GLY A 1 145 ? 19.802 -3.839 -2.502 1.00 53.62 145 GLY A N 1
ATOM 1129 C CA . GLY A 1 145 ? 19.951 -4.375 -1.140 1.00 53.62 145 GLY A CA 1
ATOM 1130 C C . GLY A 1 145 ? 18.635 -4.673 -0.395 1.00 53.62 145 GLY A C 1
ATOM 1131 O O . GLY A 1 145 ? 17.557 -4.549 -0.967 1.00 53.62 145 GLY A O 1
ATOM 1132 N N . LYS A 1 146 ? 18.774 -5.146 0.862 1.00 56.06 146 LYS A N 1
ATOM 1133 C CA . LYS A 1 146 ? 17.733 -5.671 1.787 1.00 56.06 146 LYS A CA 1
ATOM 1134 C C . LYS A 1 146 ? 16.442 -6.156 1.088 1.00 56.06 146 LYS A C 1
ATOM 1136 O O . LYS A 1 146 ? 15.354 -5.638 1.300 1.00 56.06 146 LYS A O 1
ATOM 1141 N N . ALA A 1 147 ? 16.556 -7.202 0.272 1.00 60.78 147 ALA A N 1
ATOM 1142 C CA . ALA A 1 147 ? 15.428 -7.741 -0.491 1.00 60.78 147 ALA A CA 1
ATOM 1143 C C . ALA A 1 147 ? 14.481 -8.660 0.317 1.00 60.78 147 ALA A C 1
ATOM 1145 O O . ALA A 1 147 ? 13.491 -9.127 -0.228 1.00 60.78 147 ALA A O 1
ATOM 1146 N N . ASP A 1 148 ? 14.704 -8.880 1.614 1.00 71.38 148 ASP A N 1
ATOM 1147 C CA . ASP A 1 148 ? 14.065 -9.997 2.334 1.00 71.38 148 ASP A CA 1
ATOM 1148 C C . ASP A 1 148 ? 13.185 -9.565 3.520 1.00 71.38 148 ASP A C 1
ATOM 1150 O O . ASP A 1 148 ? 13.000 -10.325 4.470 1.00 71.38 148 ASP A O 1
ATOM 1154 N N . VAL A 1 149 ? 12.663 -8.331 3.510 1.00 87.69 149 VAL A N 1
ATOM 1155 C CA . VAL A 1 149 ? 11.800 -7.849 4.607 1.00 87.69 149 VAL A CA 1
ATOM 1156 C C . VAL A 1 149 ? 10.433 -8.527 4.571 1.00 87.69 149 VAL A C 1
ATOM 1158 O O . VAL A 1 149 ? 9.951 -8.983 5.606 1.00 87.69 149 VAL A O 1
ATOM 1161 N N . PHE A 1 150 ? 9.828 -8.607 3.383 1.00 93.12 150 PHE A N 1
ATOM 1162 C CA . PHE A 1 150 ? 8.552 -9.279 3.126 1.00 93.12 150 PHE A CA 1
ATOM 1163 C C . PHE A 1 150 ? 8.767 -10.508 2.248 1.00 93.12 150 PHE A C 1
ATOM 1165 O O . PHE A 1 150 ? 9.739 -10.593 1.496 1.00 93.12 150 PHE A O 1
ATOM 1172 N N . HIS A 1 151 ? 7.808 -11.434 2.275 1.00 95.19 151 HIS A N 1
ATOM 1173 C CA . HIS A 1 151 ? 7.722 -12.470 1.248 1.00 95.19 151 HIS A CA 1
ATOM 1174 C C . HIS A 1 151 ? 7.535 -11.806 -0.117 1.00 95.19 151 HIS A C 1
ATOM 1176 O O . HIS A 1 151 ? 6.740 -10.879 -0.245 1.00 95.19 151 HIS A O 1
ATOM 1182 N N . GLN A 1 152 ? 8.221 -12.287 -1.149 1.00 93.44 152 GLN A N 1
ATOM 1183 C CA . GLN A 1 152 ? 8.066 -11.749 -2.499 1.00 93.44 152 GLN A CA 1
ATOM 1184 C C . GLN A 1 152 ? 7.412 -12.768 -3.423 1.00 93.44 152 GLN A C 1
ATOM 1186 O O . GLN A 1 152 ? 7.900 -13.886 -3.585 1.00 93.44 152 GLN A O 1
ATOM 1191 N N . LEU A 1 153 ? 6.322 -12.360 -4.068 1.00 95.31 153 LEU A N 1
ATOM 1192 C CA . LEU A 1 153 ? 5.716 -13.073 -5.185 1.00 95.31 153 LEU A CA 1
ATOM 1193 C C . LEU A 1 153 ? 6.021 -12.282 -6.457 1.00 95.31 153 LEU A C 1
ATOM 1195 O O . LEU A 1 153 ? 5.292 -11.358 -6.820 1.00 95.31 153 LEU A O 1
ATOM 1199 N N . GLY A 1 154 ? 7.148 -12.606 -7.092 1.00 94.50 154 GLY A N 1
ATOM 1200 C CA . GLY A 1 154 ? 7.644 -11.895 -8.271 1.00 94.50 154 GLY A CA 1
ATOM 1201 C C . GLY A 1 154 ? 6.676 -11.940 -9.457 1.00 94.50 154 GLY A C 1
ATOM 1202 O O . GLY A 1 154 ? 5.848 -12.846 -9.565 1.00 94.50 154 GLY A O 1
ATOM 1203 N N . SER A 1 155 ? 6.794 -10.966 -10.362 1.00 95.81 155 SER A N 1
ATOM 1204 C CA . SER A 1 155 ? 5.867 -10.790 -11.491 1.00 95.81 155 SER A CA 1
ATOM 1205 C C . SER A 1 155 ? 5.751 -12.032 -12.382 1.00 95.81 155 SER A C 1
ATOM 1207 O O . SER A 1 155 ? 4.647 -12.476 -12.672 1.00 95.81 155 SER A O 1
ATOM 1209 N N . GLU A 1 156 ? 6.880 -12.636 -12.763 1.00 94.75 156 GLU A N 1
ATOM 1210 C CA . GLU A 1 156 ? 6.909 -13.863 -13.577 1.00 94.75 156 GLU A CA 1
ATOM 1211 C C . GLU A 1 156 ? 6.159 -15.009 -12.883 1.00 94.75 156 GLU A C 1
ATOM 1213 O O . GLU A 1 156 ? 5.239 -15.594 -13.446 1.00 94.75 156 GLU A O 1
ATOM 1218 N N . MET A 1 157 ? 6.454 -15.236 -11.600 1.00 96.06 157 MET A N 1
ATOM 1219 C CA . MET A 1 157 ? 5.831 -16.287 -10.797 1.00 96.06 157 MET A CA 1
ATOM 1220 C C . MET A 1 157 ? 4.307 -16.145 -10.725 1.00 96.06 157 MET A C 1
ATOM 1222 O O . MET A 1 157 ? 3.592 -17.130 -10.927 1.00 96.06 157 MET A O 1
ATOM 1226 N N . ILE A 1 158 ? 3.802 -14.942 -10.427 1.00 98.00 158 ILE A N 1
ATOM 1227 C CA . ILE A 1 158 ? 2.354 -14.722 -10.310 1.00 98.00 158 ILE A CA 1
ATOM 1228 C C . ILE A 1 158 ? 1.655 -14.787 -11.670 1.00 98.00 158 ILE A C 1
ATOM 1230 O O . ILE A 1 158 ? 0.504 -15.214 -11.727 1.00 98.00 158 ILE A O 1
ATOM 1234 N N . LEU A 1 159 ? 2.326 -14.397 -12.758 1.00 98.06 159 LEU A N 1
ATOM 1235 C CA . LEU A 1 159 ? 1.778 -14.485 -14.111 1.00 98.06 159 LEU A CA 1
ATOM 1236 C C . LEU A 1 159 ? 1.685 -15.940 -14.584 1.00 98.06 159 LEU A C 1
ATOM 1238 O O . LEU A 1 159 ? 0.650 -16.321 -15.130 1.00 98.06 159 LEU A O 1
ATOM 1242 N N . ASP A 1 160 ? 2.705 -16.752 -14.306 1.00 98.12 160 ASP A N 1
ATOM 1243 C CA . ASP A 1 160 ? 2.747 -18.168 -14.684 1.00 98.12 160 ASP A CA 1
ATOM 1244 C C . ASP A 1 160 ? 1.693 -19.002 -13.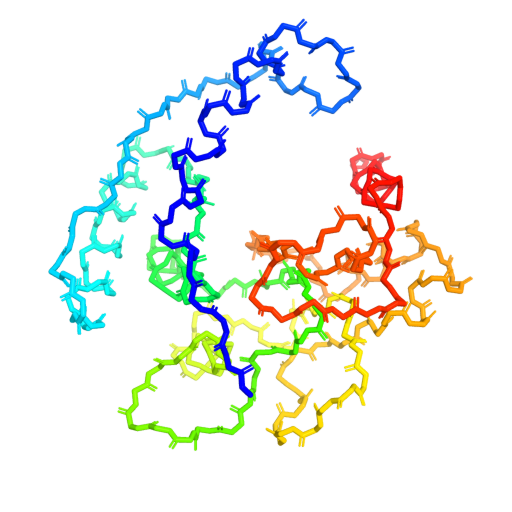944 1.00 98.12 160 ASP A C 1
ATOM 1246 O O . ASP A 1 160 ? 1.001 -19.824 -14.547 1.00 98.12 160 ASP A O 1
ATOM 1250 N N . HIS A 1 161 ? 1.537 -18.783 -12.634 1.00 98.50 161 HIS A N 1
ATOM 1251 C CA . HIS A 1 161 ? 0.582 -19.537 -11.811 1.00 98.50 161 HIS A CA 1
ATOM 1252 C C . HIS A 1 161 ? -0.829 -18.932 -11.819 1.00 98.50 161 HIS A C 1
ATOM 1254 O O . HIS A 1 161 ? -1.821 -19.617 -11.555 1.00 98.50 161 HIS A O 1
ATOM 1260 N N . GLY A 1 162 ? -0.936 -17.645 -12.137 1.00 98.44 162 GLY A N 1
ATOM 1261 C CA . GLY A 1 162 ? -2.190 -16.920 -12.245 1.00 98.44 162 GLY A CA 1
ATOM 1262 C C . GLY A 1 162 ? -2.720 -16.324 -10.928 1.00 98.44 162 GLY A C 1
ATOM 1263 O O . GLY A 1 162 ? -2.215 -16.575 -9.832 1.00 98.44 162 GLY A O 1
ATOM 1264 N N . PRO A 1 163 ? -3.795 -15.517 -11.028 1.00 98.00 163 PRO A N 1
ATOM 1265 C CA . PRO A 1 163 ? -4.274 -14.665 -9.935 1.00 98.00 163 PRO A CA 1
ATOM 1266 C C . PRO A 1 163 ? -4.912 -15.418 -8.767 1.00 98.00 163 PRO A C 1
ATOM 1268 O O . PRO A 1 163 ? -4.854 -14.937 -7.641 1.00 98.00 163 PRO A O 1
ATOM 1271 N N . VAL A 1 164 ? -5.515 -16.585 -9.020 1.00 97.81 164 VAL A N 1
ATOM 1272 C CA . VAL A 1 164 ? -6.116 -17.408 -7.956 1.00 97.81 164 VAL A CA 1
ATOM 1273 C C . VAL A 1 164 ? -5.016 -17.971 -7.063 1.00 97.81 164 VAL A C 1
ATOM 1275 O O . VAL A 1 164 ? -5.058 -17.764 -5.859 1.00 97.81 164 VAL A O 1
ATOM 1278 N N . TRP A 1 165 ? -3.985 -18.576 -7.657 1.00 98.25 165 TRP A N 1
ATOM 1279 C CA . TRP A 1 165 ? -2.826 -19.072 -6.916 1.00 98.25 165 TRP A CA 1
ATOM 1280 C C . TRP A 1 165 ? -2.145 -17.959 -6.110 1.00 98.25 165 TRP A C 1
ATOM 1282 O O . TRP A 1 165 ? -1.832 -18.147 -4.936 1.00 98.25 165 TRP A O 1
ATOM 1292 N N . ALA A 1 166 ? -1.968 -16.776 -6.709 1.00 98.44 166 ALA A N 1
ATOM 1293 C CA . ALA A 1 166 ? -1.370 -15.640 -6.013 1.00 98.44 166 ALA A CA 1
ATOM 1294 C C . ALA A 1 166 ? -2.199 -15.216 -4.787 1.00 98.44 166 ALA A C 1
ATOM 1296 O O . ALA A 1 166 ? -1.626 -14.948 -3.734 1.00 98.44 166 ALA A O 1
ATOM 1297 N N . ALA A 1 167 ? -3.533 -15.202 -4.899 1.00 98.06 167 ALA A N 1
ATOM 1298 C CA . ALA A 1 167 ? -4.435 -14.897 -3.788 1.00 98.06 167 ALA A CA 1
ATOM 1299 C C . ALA A 1 167 ? -4.337 -15.935 -2.662 1.00 98.06 167 ALA A C 1
ATOM 1301 O O . ALA A 1 167 ? -4.208 -15.569 -1.494 1.00 98.06 167 ALA A O 1
ATOM 1302 N N . GLU A 1 168 ? -4.327 -17.224 -3.003 1.00 97.56 168 GLU A N 1
ATOM 1303 C CA . GLU A 1 168 ? -4.166 -18.311 -2.030 1.00 97.56 168 GLU A CA 1
ATOM 1304 C C . GLU A 1 168 ? -2.831 -18.207 -1.298 1.00 97.56 168 GLU A C 1
ATOM 1306 O O . GLU A 1 168 ? -2.788 -18.254 -0.068 1.00 97.56 168 GLU A O 1
ATOM 1311 N N . ARG A 1 169 ? -1.751 -17.960 -2.043 1.00 98.12 169 ARG A N 1
ATOM 1312 C CA . ARG A 1 169 ? -0.423 -17.803 -1.462 1.00 98.12 169 ARG A CA 1
ATOM 1313 C C . ARG A 1 169 ? -0.326 -16.571 -0.564 1.00 98.12 169 ARG A C 1
ATOM 1315 O O . ARG A 1 169 ? 0.301 -16.641 0.490 1.00 98.12 169 ARG A O 1
ATOM 1322 N N . THR A 1 170 ? -0.959 -15.458 -0.942 1.00 98.06 170 THR A N 1
ATOM 1323 C CA . THR A 1 170 ? -1.060 -14.281 -0.069 1.00 98.06 170 THR A CA 1
ATOM 1324 C C . THR A 1 170 ? -1.744 -14.627 1.250 1.00 98.06 170 THR A C 1
ATOM 1326 O O . THR A 1 170 ? -1.201 -14.292 2.300 1.00 98.06 170 THR A O 1
ATOM 1329 N N . LEU A 1 171 ? -2.886 -15.322 1.214 1.00 97.00 171 LEU A N 1
ATOM 1330 C CA . LEU A 1 171 ? -3.623 -15.714 2.420 1.00 97.00 171 LEU A CA 1
ATOM 1331 C C . LEU A 1 171 ? -2.803 -16.631 3.335 1.00 97.00 171 LEU A C 1
ATOM 1333 O O . LEU A 1 171 ? -2.800 -16.437 4.547 1.00 97.00 171 LEU A O 1
ATOM 1337 N N . GLU A 1 172 ? -2.060 -17.586 2.772 1.00 97.62 172 GLU A N 1
ATOM 1338 C CA . GLU A 1 172 ? -1.151 -18.443 3.546 1.00 97.62 172 GLU A CA 1
ATOM 1339 C C . GLU A 1 172 ? -0.069 -17.643 4.285 1.00 97.62 172 GLU A C 1
ATOM 1341 O O . GLU A 1 172 ? 0.283 -17.971 5.420 1.00 97.62 172 GLU A O 1
ATOM 1346 N N . ILE A 1 173 ? 0.467 -16.599 3.645 1.00 97.88 173 ILE A N 1
ATOM 1347 C CA . ILE A 1 173 ? 1.518 -15.753 4.218 1.00 97.88 173 ILE A CA 1
ATOM 1348 C C . ILE A 1 173 ? 0.959 -14.894 5.356 1.00 97.88 173 ILE A C 1
ATOM 1350 O O . ILE A 1 173 ? 1.518 -14.898 6.458 1.00 97.88 173 ILE A O 1
ATOM 1354 N N . VAL A 1 174 ? -0.137 -14.168 5.105 1.00 97.81 174 VAL A N 1
ATOM 1355 C CA . VAL A 1 174 ? -0.692 -13.220 6.087 1.00 97.81 174 VAL A CA 1
ATOM 1356 C C . VAL A 1 174 ? -1.434 -13.924 7.226 1.00 97.81 174 VAL A C 1
ATOM 1358 O O . VAL A 1 174 ? -1.413 -13.435 8.354 1.00 97.81 174 VAL A O 1
ATOM 1361 N N . GLY A 1 175 ? -2.026 -15.097 6.977 1.00 96.31 175 GLY A N 1
ATOM 1362 C CA . GLY A 1 175 ? -2.832 -15.824 7.959 1.00 96.31 175 GLY A CA 1
ATOM 1363 C C . GLY A 1 175 ? -3.989 -14.979 8.504 1.00 96.31 175 GLY A C 1
ATOM 1364 O O . GLY A 1 175 ? -4.586 -14.190 7.777 1.00 96.31 175 GLY A O 1
ATOM 1365 N N . ASP A 1 176 ? -4.262 -15.106 9.804 1.00 94.56 176 ASP A N 1
ATOM 1366 C CA . ASP A 1 176 ? -5.334 -14.369 10.498 1.00 94.56 176 ASP A CA 1
ATOM 1367 C C . ASP A 1 176 ? -4.901 -12.971 10.988 1.00 94.56 176 ASP A C 1
ATOM 1369 O O . ASP A 1 176 ? -5.571 -12.350 11.822 1.00 94.56 176 ASP A O 1
ATOM 1373 N N . ASN A 1 177 ? -3.749 -12.467 10.530 1.00 95.75 177 ASN A N 1
ATOM 1374 C CA . ASN A 1 177 ? -3.256 -11.160 10.950 1.00 95.75 177 ASN A CA 1
ATOM 1375 C C . ASN A 1 177 ? -4.178 -10.034 10.467 1.00 95.75 177 ASN A C 1
ATOM 1377 O O . ASN A 1 177 ? -4.846 -10.118 9.439 1.00 95.75 177 ASN A O 1
ATOM 1381 N N . ARG A 1 178 ? -4.161 -8.907 11.185 1.00 95.94 178 ARG A N 1
ATOM 1382 C CA . ARG A 1 178 ? -4.778 -7.672 10.688 1.00 95.94 178 ARG A CA 1
ATOM 1383 C C . ARG A 1 178 ? -3.977 -7.172 9.492 1.00 95.94 178 ARG A C 1
ATOM 1385 O O . ARG A 1 178 ? -2.770 -6.984 9.610 1.00 95.94 178 ARG A O 1
ATOM 1392 N N . VAL A 1 179 ? -4.649 -6.933 8.372 1.00 97.12 179 VAL A N 1
ATOM 1393 C CA . VAL A 1 179 ? -4.001 -6.584 7.105 1.00 97.12 179 VAL A CA 1
ATOM 1394 C C . VAL A 1 179 ? -4.230 -5.119 6.745 1.00 97.12 179 VAL A C 1
ATOM 1396 O O . VAL A 1 179 ? -5.344 -4.610 6.862 1.00 97.12 179 VAL A O 1
ATOM 1399 N N . TYR A 1 180 ? -3.183 -4.468 6.241 1.00 97.50 180 TYR A N 1
ATOM 1400 C CA . TYR A 1 180 ? -3.285 -3.251 5.442 1.00 97.50 180 TYR A CA 1
ATOM 1401 C C . TYR A 1 180 ? -2.887 -3.563 3.993 1.00 97.50 180 TYR A C 1
ATOM 1403 O O . TYR A 1 180 ? -1.861 -4.194 3.740 1.00 97.50 180 TYR A O 1
ATOM 1411 N N . ILE A 1 181 ? -3.716 -3.136 3.041 1.00 97.56 181 ILE A N 1
ATOM 1412 C CA . ILE A 1 181 ? -3.478 -3.330 1.608 1.00 97.56 181 ILE A CA 1
ATOM 1413 C C . ILE A 1 181 ? -3.000 -2.006 1.020 1.00 97.56 181 ILE A C 1
ATOM 1415 O O . ILE A 1 181 ? -3.656 -0.981 1.196 1.00 97.56 181 ILE A O 1
ATOM 1419 N N . THR A 1 182 ? -1.888 -2.037 0.293 1.00 97.44 182 THR A N 1
ATOM 1420 C CA . THR A 1 182 ? -1.395 -0.899 -0.489 1.00 97.44 182 THR A CA 1
ATOM 1421 C C . THR A 1 182 ? -1.172 -1.314 -1.935 1.00 97.44 182 THR A C 1
ATOM 1423 O O . THR A 1 182 ? -0.739 -2.433 -2.208 1.00 97.44 182 THR A O 1
ATOM 1426 N N . PHE A 1 183 ? -1.502 -0.418 -2.861 1.00 97.31 183 PHE A N 1
ATOM 1427 C CA . PHE A 1 183 ? -1.463 -0.678 -4.294 1.00 97.31 183 PHE A CA 1
ATOM 1428 C C . PHE A 1 183 ? -0.738 0.466 -5.003 1.00 97.31 183 PHE A C 1
ATOM 1430 O O . PHE A 1 183 ? -1.326 1.532 -5.201 1.00 97.31 183 PHE A O 1
ATOM 1437 N N . ASP A 1 184 ? 0.523 0.248 -5.380 1.00 96.31 184 ASP A N 1
ATOM 1438 C CA . ASP A 1 184 ? 1.208 1.104 -6.345 1.00 96.31 184 ASP A CA 1
ATOM 1439 C C . ASP A 1 184 ? 0.746 0.704 -7.757 1.00 96.31 184 ASP A C 1
ATOM 1441 O O . ASP A 1 184 ? 0.840 -0.468 -8.136 1.00 96.31 184 ASP A O 1
ATOM 1445 N N . PRO A 1 185 ? 0.215 1.639 -8.567 1.00 95.38 185 PRO A N 1
ATOM 1446 C CA . PRO A 1 185 ? -0.206 1.327 -9.926 1.00 95.38 185 PRO A CA 1
ATOM 1447 C C . PRO A 1 185 ? 0.909 0.796 -10.837 1.00 95.38 185 PRO A C 1
ATOM 1449 O O . PRO A 1 185 ? 0.583 0.208 -11.865 1.00 95.38 185 PRO A O 1
ATOM 1452 N N . ASP A 1 186 ? 2.190 0.969 -10.493 1.00 94.75 186 ASP A N 1
ATOM 1453 C CA . ASP A 1 186 ? 3.310 0.357 -11.215 1.00 94.75 186 ASP A CA 1
ATOM 1454 C C . ASP A 1 186 ? 3.423 -1.166 -11.006 1.00 94.75 186 ASP A C 1
ATOM 1456 O O . ASP A 1 186 ? 4.115 -1.845 -11.766 1.00 94.75 186 ASP A O 1
ATOM 1460 N N . PHE A 1 187 ? 2.625 -1.741 -10.096 1.00 97.31 187 PHE A N 1
ATOM 1461 C CA . PHE A 1 187 ? 2.305 -3.167 -10.099 1.00 97.3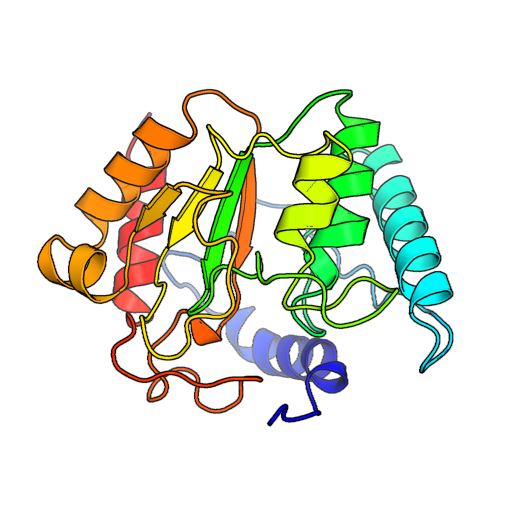1 187 PHE A CA 1
ATOM 1462 C C . PHE A 1 187 ? 1.7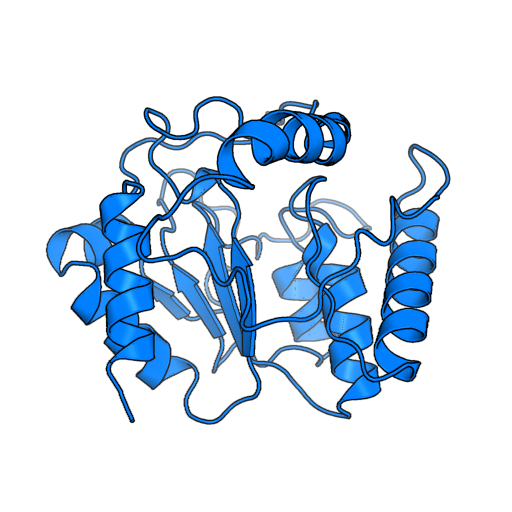90 -3.628 -11.466 1.00 97.31 187 PHE A C 1
ATOM 1464 O O . PHE A 1 187 ? 2.143 -4.719 -11.913 1.00 97.31 187 PHE A O 1
ATOM 1471 N N . LEU A 1 188 ? 0.964 -2.819 -12.131 1.00 98.06 188 LEU A N 1
ATOM 1472 C CA . LEU A 1 188 ? 0.425 -3.140 -13.447 1.00 98.06 188 LEU A CA 1
ATOM 1473 C C . LEU A 1 188 ? 1.501 -3.005 -14.523 1.00 98.06 188 LEU A C 1
ATOM 1475 O O . LEU A 1 188 ? 2.431 -2.214 -14.400 1.00 98.06 188 LEU A O 1
ATOM 1479 N N . ASP A 1 189 ? 1.334 -3.735 -15.624 1.00 97.06 189 ASP A N 1
ATOM 1480 C CA . ASP A 1 189 ? 2.206 -3.568 -16.784 1.00 97.06 189 ASP A CA 1
ATOM 1481 C C . ASP A 1 189 ? 2.252 -2.103 -17.245 1.00 97.06 189 ASP A C 1
ATOM 1483 O O . ASP A 1 189 ? 1.224 -1.417 -17.296 1.00 97.06 189 ASP A O 1
ATOM 1487 N N . ALA A 1 190 ? 3.429 -1.631 -17.657 1.00 95.88 190 ALA A N 1
ATOM 1488 C CA . ALA A 1 190 ? 3.610 -0.280 -18.182 1.00 95.88 190 ALA A CA 1
ATOM 1489 C C . ALA A 1 190 ? 2.669 0.071 -19.357 1.00 95.88 190 ALA A C 1
ATOM 1491 O O . ALA A 1 190 ? 2.386 1.250 -19.573 1.00 95.88 190 ALA A O 1
ATOM 1492 N N . SER A 1 191 ? 2.155 -0.913 -20.108 1.00 96.69 191 SER A N 1
ATOM 1493 C CA . SER A 1 191 ? 1.126 -0.692 -21.136 1.00 96.69 191 SER A CA 1
ATOM 1494 C C . SER A 1 191 ? -0.253 -0.323 -20.569 1.00 96.69 191 SER A C 1
ATOM 1496 O O . SER A 1 191 ? -1.046 0.306 -21.268 1.00 96.69 191 SER A O 1
ATOM 1498 N N . GLN A 1 192 ? -0.543 -0.692 -19.319 1.00 96.69 192 GLN A N 1
ATOM 1499 C CA . GLN A 1 192 ? -1.785 -0.386 -18.602 1.00 96.69 192 GLN A CA 1
ATOM 1500 C C . GLN A 1 192 ? -1.642 0.862 -17.722 1.00 96.69 192 GLN A C 1
ATOM 1502 O O . GLN A 1 192 ? -2.556 1.685 -17.670 1.00 96.69 192 GLN A O 1
ATOM 1507 N N . ALA A 1 193 ? -0.492 1.026 -17.058 1.00 94.69 193 ALA A N 1
ATOM 1508 C CA . ALA A 1 193 ? -0.211 2.138 -16.148 1.00 94.69 193 ALA A CA 1
ATOM 1509 C C . ALA A 1 193 ? 1.070 2.913 -16.536 1.00 94.69 193 ALA A C 1
ATOM 1511 O O . ALA A 1 193 ? 2.032 2.975 -15.772 1.00 94.69 193 ALA A O 1
ATOM 1512 N N . PRO A 1 194 ? 1.117 3.573 -17.710 1.00 93.81 194 PRO A N 1
ATOM 1513 C CA . PRO A 1 194 ? 2.336 4.246 -18.181 1.00 93.81 194 PRO A CA 1
ATOM 1514 C C . PRO A 1 194 ? 2.711 5.503 -17.369 1.00 93.81 194 PRO A C 1
ATOM 1516 O O . PRO A 1 194 ? 3.874 5.931 -17.348 1.00 93.81 194 PRO A O 1
ATOM 1519 N N . ALA A 1 195 ? 1.723 6.119 -16.709 1.00 93.12 195 ALA A N 1
ATOM 1520 C CA . ALA A 1 195 ? 1.816 7.417 -16.037 1.00 93.12 195 ALA A CA 1
ATOM 1521 C C . ALA A 1 195 ? 2.163 7.317 -14.536 1.00 93.12 195 ALA A C 1
ATOM 1523 O O . ALA A 1 195 ? 1.677 8.102 -13.726 1.00 93.12 195 ALA A O 1
ATOM 1524 N N . VAL A 1 196 ? 3.004 6.351 -14.169 1.00 92.25 196 VAL A N 1
ATOM 1525 C CA . VAL A 1 196 ? 3.469 6.113 -12.790 1.00 92.25 196 VAL A CA 1
ATOM 1526 C C . VAL A 1 196 ? 4.861 6.685 -12.546 1.00 92.25 196 VAL A C 1
ATOM 1528 O O . VAL A 1 196 ? 5.513 7.193 -13.460 1.00 92.25 196 VAL A O 1
ATOM 1531 N N . HIS A 1 197 ? 5.360 6.616 -11.314 1.00 88.38 197 HIS A N 1
ATOM 1532 C CA . HIS A 1 197 ? 6.706 7.094 -11.009 1.00 88.38 197 HIS A CA 1
ATOM 1533 C C . HIS A 1 197 ? 7.770 6.327 -11.819 1.00 88.38 197 HIS A C 1
ATOM 1535 O O . HIS A 1 197 ? 8.582 6.926 -12.537 1.00 88.38 197 HIS A O 1
ATOM 1541 N N . THR A 1 198 ? 7.704 5.003 -11.734 1.00 90.19 198 THR A N 1
ATOM 1542 C CA . THR A 1 198 ? 8.712 4.037 -12.178 1.00 90.19 198 THR A CA 1
ATOM 1543 C C . THR A 1 198 ? 8.020 2.920 -12.962 1.00 90.19 198 THR A C 1
ATOM 1545 O O . THR A 1 198 ? 7.738 1.876 -12.399 1.00 90.19 198 THR A O 1
ATOM 1548 N N . PRO A 1 199 ? 7.665 3.148 -14.241 1.00 91.94 199 PRO A N 1
ATOM 1549 C CA . PRO A 1 199 ? 6.896 2.180 -15.009 1.00 91.94 199 PRO A CA 1
ATOM 1550 C C . PRO A 1 199 ? 7.793 0.993 -15.335 1.00 91.94 199 PRO A C 1
ATOM 1552 O O . PRO A 1 199 ? 8.878 1.181 -15.889 1.00 91.94 199 PRO A O 1
ATOM 1555 N N . GLU A 1 200 ? 7.320 -0.209 -15.039 1.00 92.12 200 GLU A N 1
ATOM 1556 C CA . GLU A 1 200 ? 8.043 -1.443 -15.326 1.00 92.12 200 GLU A CA 1
ATOM 1557 C C . GLU A 1 200 ? 7.213 -2.316 -16.286 1.00 92.12 200 GLU A C 1
ATOM 1559 O O . GLU A 1 200 ? 5.996 -2.449 -16.119 1.00 92.12 200 GLU A O 1
ATOM 1564 N N . PRO A 1 201 ? 7.822 -2.872 -17.349 1.00 93.88 201 PRO A N 1
ATOM 1565 C CA . PRO A 1 201 ? 7.144 -3.830 -18.213 1.00 93.88 201 PRO A CA 1
ATOM 1566 C C . PRO A 1 201 ? 7.009 -5.194 -17.518 1.00 93.88 201 PRO A C 1
ATOM 1568 O O . PRO A 1 201 ? 7.630 -5.448 -16.486 1.00 93.88 201 PRO A O 1
ATOM 1571 N N . LEU A 1 202 ? 6.274 -6.107 -18.158 1.00 94.62 202 LEU A N 1
ATOM 1572 C CA . LEU A 1 202 ? 6.071 -7.495 -17.723 1.00 94.62 202 LEU A CA 1
ATOM 1573 C C . LEU A 1 202 ? 5.227 -7.603 -16.449 1.00 94.62 202 LEU A C 1
ATOM 1575 O O . LEU A 1 202 ? 5.468 -8.469 -15.604 1.00 94.62 202 LEU A O 1
ATOM 1579 N N . GLY A 1 203 ? 4.246 -6.710 -16.311 1.00 96.88 203 GLY A N 1
ATOM 1580 C CA . GLY A 1 203 ? 3.318 -6.707 -15.187 1.00 96.88 203 GLY A CA 1
ATOM 1581 C C . GLY A 1 203 ? 1.965 -7.363 -15.473 1.00 96.88 203 GLY A C 1
ATOM 1582 O O . GLY A 1 203 ? 1.630 -7.656 -16.621 1.00 96.88 203 GLY A O 1
ATOM 1583 N N . PRO A 1 204 ? 1.155 -7.608 -14.431 1.00 97.88 204 PRO A N 1
ATOM 1584 C CA . PRO A 1 204 ? -0.237 -7.990 -14.598 1.00 97.88 204 PRO A CA 1
ATOM 1585 C C . PRO A 1 204 ? -1.100 -6.891 -15.218 1.00 97.88 204 PRO A C 1
ATOM 1587 O O . PRO A 1 204 ? -0.782 -5.703 -15.176 1.00 97.88 204 PRO A O 1
ATOM 1590 N N . ASP A 1 205 ? -2.243 -7.303 -15.759 1.00 97.12 205 ASP A N 1
ATOM 1591 C CA . ASP A 1 205 ? -3.299 -6.403 -16.205 1.00 97.12 205 ASP A CA 1
ATOM 1592 C C . ASP A 1 205 ? -4.396 -6.240 -15.133 1.00 97.12 205 ASP A C 1
ATOM 1594 O O . ASP A 1 205 ? -4.427 -6.919 -14.102 1.00 97.12 205 ASP A O 1
ATOM 1598 N N . MET A 1 206 ? -5.361 -5.352 -15.383 1.00 93.25 206 MET A N 1
ATOM 1599 C CA . MET A 1 206 ? -6.496 -5.166 -14.468 1.00 93.25 206 MET A CA 1
ATOM 1600 C C . MET A 1 206 ? -7.379 -6.416 -14.331 1.00 93.25 206 MET A C 1
ATOM 1602 O O . MET A 1 206 ? -8.056 -6.593 -13.316 1.00 93.25 206 MET A O 1
ATOM 1606 N N . ARG A 1 207 ? -7.385 -7.314 -15.324 1.00 94.19 207 ARG A N 1
ATOM 1607 C CA . ARG A 1 207 ? -8.162 -8.560 -15.270 1.00 94.19 207 ARG A CA 1
ATOM 1608 C C . ARG A 1 207 ? -7.545 -9.543 -14.276 1.00 94.19 207 ARG A C 1
ATOM 1610 O O . ARG A 1 207 ? -8.295 -10.254 -13.606 1.00 94.19 207 ARG A O 1
ATOM 1617 N N . PHE A 1 208 ? -6.220 -9.567 -14.151 1.00 97.25 208 PHE A N 1
ATOM 1618 C CA . PHE A 1 208 ? -5.512 -10.282 -13.096 1.00 97.25 208 PHE A CA 1
ATOM 1619 C C . PHE A 1 208 ? -5.943 -9.779 -11.717 1.00 97.25 208 PHE A C 1
ATOM 1621 O O . PHE A 1 208 ? -6.386 -10.579 -10.897 1.00 97.25 208 PHE A O 1
ATOM 1628 N N . VAL A 1 209 ? -5.894 -8.460 -11.495 1.00 95.94 209 VAL A N 1
ATOM 1629 C CA . VAL A 1 209 ? -6.251 -7.829 -10.210 1.00 95.94 209 VAL A CA 1
ATOM 1630 C C . VAL A 1 209 ? -7.684 -8.171 -9.798 1.00 95.94 209 VAL A C 1
ATOM 1632 O O . VAL A 1 209 ? -7.920 -8.616 -8.677 1.00 95.94 209 VAL A O 1
ATOM 1635 N N . ILE A 1 210 ? -8.645 -8.051 -10.718 1.00 92.12 210 ILE A N 1
ATOM 1636 C CA . ILE A 1 210 ? -10.049 -8.395 -10.441 1.00 92.12 210 ILE A CA 1
ATOM 1637 C C . ILE A 1 210 ? -10.188 -9.872 -10.057 1.00 92.12 210 ILE A C 1
ATOM 1639 O O . ILE A 1 210 ? -10.877 -10.203 -9.096 1.00 92.12 210 ILE A O 1
ATOM 1643 N N . LYS A 1 211 ? -9.532 -10.779 -10.789 1.00 94.56 211 LYS A N 1
ATOM 1644 C CA . LYS A 1 211 ? -9.579 -12.213 -10.473 1.00 94.56 211 LYS A CA 1
ATOM 1645 C C . LYS A 1 211 ? -8.931 -12.534 -9.127 1.00 94.56 211 LYS A C 1
ATOM 1647 O O . LYS A 1 211 ? -9.441 -13.404 -8.431 1.00 94.56 211 LYS A O 1
ATOM 1652 N N . TYR A 1 212 ? -7.850 -11.840 -8.778 1.00 96.31 212 TYR A N 1
ATOM 1653 C CA . TYR A 1 212 ? -7.173 -11.978 -7.493 1.00 96.31 212 TYR A CA 1
ATOM 1654 C C . TYR A 1 212 ? -8.127 -11.609 -6.348 1.00 96.31 212 TYR A C 1
ATOM 1656 O O . TYR A 1 212 ? -8.382 -12.431 -5.473 1.00 96.31 212 TYR A O 1
ATOM 1664 N N . PHE A 1 213 ? -8.749 -10.425 -6.397 1.00 93.00 213 PHE A N 1
ATOM 1665 C CA . PHE A 1 213 ? -9.683 -9.999 -5.347 1.00 93.00 213 PHE A CA 1
ATOM 1666 C C . PHE A 1 213 ? -10.957 -10.850 -5.304 1.00 93.00 213 PHE A C 1
ATOM 1668 O O . PHE A 1 213 ? -11.437 -11.170 -4.220 1.00 93.00 213 PHE A O 1
ATOM 1675 N N . ASN A 1 214 ? -11.477 -11.292 -6.453 1.00 91.31 214 ASN A N 1
ATOM 1676 C CA . ASN A 1 214 ? -12.605 -12.227 -6.481 1.00 91.31 214 ASN A CA 1
ATOM 1677 C C . ASN A 1 214 ? -12.266 -13.560 -5.801 1.00 91.31 214 ASN A C 1
ATOM 1679 O O . ASN A 1 214 ? -13.119 -14.123 -5.124 1.00 91.31 214 ASN A O 1
ATOM 1683 N N . ALA A 1 215 ? -11.038 -14.063 -5.962 1.00 93.25 215 ALA A N 1
ATOM 1684 C CA . ALA A 1 215 ? -10.597 -15.281 -5.289 1.00 93.25 215 ALA A CA 1
ATOM 1685 C C . ALA A 1 215 ? -10.509 -15.103 -3.764 1.00 93.25 215 ALA A C 1
ATOM 1687 O O . ALA A 1 215 ? -10.829 -16.038 -3.035 1.00 93.25 215 ALA A O 1
ATOM 1688 N N . LEU A 1 216 ? -10.139 -13.907 -3.286 1.00 89.69 216 LEU A N 1
ATOM 1689 C CA . LEU A 1 216 ? -10.170 -13.579 -1.857 1.00 89.69 216 LEU A CA 1
ATOM 1690 C C . LEU A 1 216 ? -11.602 -13.529 -1.306 1.00 89.69 216 LEU A C 1
ATOM 1692 O O . LEU A 1 216 ? -11.854 -14.063 -0.235 1.00 89.69 216 LEU A O 1
ATOM 1696 N N . MET A 1 217 ? -12.537 -12.918 -2.041 1.00 84.25 217 MET A N 1
ATOM 1697 C CA . MET A 1 217 ? -13.934 -12.766 -1.602 1.00 84.25 217 MET A CA 1
ATOM 1698 C C . MET A 1 217 ? -14.762 -14.052 -1.701 1.00 84.25 217 MET A C 1
ATOM 1700 O O . MET A 1 217 ? -15.782 -14.170 -1.037 1.00 84.25 217 MET A O 1
ATOM 1704 N N . ALA A 1 218 ? -14.364 -15.006 -2.546 1.00 81.44 218 ALA A N 1
ATOM 1705 C CA . ALA A 1 218 ? -15.079 -16.271 -2.724 1.00 81.44 218 ALA A CA 1
ATOM 1706 C C . ALA A 1 218 ? -14.858 -17.276 -1.576 1.00 81.44 218 ALA A C 1
ATOM 1708 O O . ALA A 1 218 ? -15.369 -18.394 -1.644 1.00 81.44 218 ALA A O 1
ATOM 1709 N N . ARG A 1 219 ? -14.062 -16.916 -0.565 1.00 65.88 219 ARG A N 1
ATOM 1710 C CA . ARG A 1 219 ? -13.815 -17.737 0.619 1.00 65.88 219 ARG A CA 1
ATOM 1711 C C . ARG A 1 219 ? -14.671 -17.200 1.772 1.00 65.88 219 ARG A C 1
ATOM 1713 O O . ARG A 1 219 ? -14.497 -16.047 2.156 1.00 65.88 219 ARG A O 1
ATOM 1720 N N . ASP A 1 220 ? -15.598 -18.038 2.242 1.00 48.44 220 ASP A N 1
ATOM 1721 C CA . ASP A 1 220 ? -16.455 -17.806 3.420 1.00 48.44 220 ASP A CA 1
ATOM 1722 C C . ASP A 1 220 ? -15.651 -17.797 4.731 1.00 48.44 220 ASP A C 1
ATOM 1724 O O . ASP A 1 220 ? -14.761 -18.671 4.885 1.00 48.44 220 ASP A O 1
#